Protein AF-A0A4U3LXR8-F1 (afdb_monomer_lite)

Foldseek 3Di:
DQPDQPVVLLVVLCVVPVVADSQLLVQLVVCVSVVQDLVRCLPPVCVSNVNDHSVRSVVSVVSSVQSVVLVVLLVVLQVLCVVVVNDDPVLNVQSVPDPHSVLVCLSSQVSDDDDCFLLNLLVVLVLQVLLVVVVVVDPPDDNQVVLQVSADVVSPRNGSVSSVVNSVRNVVSVCVSNSVNVVVVVVCLLQFKKKFKAFQAVPLPPVCQCVVRNTDIDRNVPDDPVNVVSRVVCVVSRGMDIDIDGDD

Structure (mmCIF, N/CA/C/O backbone):
data_AF-A0A4U3LXR8-F1
#
_entry.id   AF-A0A4U3LXR8-F1
#
loop_
_atom_site.group_PDB
_atom_site.id
_atom_site.type_symbol
_atom_site.label_atom_id
_atom_site.label_alt_id
_atom_site.label_comp_id
_atom_site.label_asym_id
_atom_site.label_entity_id
_atom_site.label_seq_id
_atom_site.pdbx_PDB_ins_code
_atom_site.Cartn_x
_atom_site.Cartn_y
_atom_site.Cartn_z
_atom_site.occupancy
_atom_site.B_iso_or_equiv
_atom_site.auth_seq_id
_atom_site.auth_comp_id
_atom_site.auth_asym_id
_atom_site.auth_atom_id
_atom_site.pdbx_PDB_model_num
ATOM 1 N N . MET A 1 1 ? 11.023 8.634 33.551 1.00 36.38 1 MET A N 1
ATOM 2 C CA . MET A 1 1 ? 10.143 9.683 33.000 1.00 36.38 1 MET A CA 1
ATOM 3 C C . MET A 1 1 ? 9.362 9.025 31.886 1.00 36.38 1 MET A C 1
ATOM 5 O O . MET A 1 1 ? 10.008 8.485 31.001 1.00 36.38 1 MET A O 1
ATOM 9 N N . ALA A 1 2 ? 8.033 8.941 31.999 1.00 40.84 2 ALA A N 1
ATOM 10 C CA . ALA A 1 2 ? 7.203 8.392 30.928 1.00 40.84 2 ALA A CA 1
ATOM 11 C C . ALA A 1 2 ? 7.489 9.187 29.648 1.00 40.84 2 ALA A C 1
ATOM 13 O O . ALA A 1 2 ? 7.525 10.418 29.710 1.00 40.84 2 ALA A O 1
ATOM 14 N N . GLU A 1 3 ? 7.775 8.507 28.535 1.00 51.34 3 GLU A N 1
ATOM 15 C CA . GLU A 1 3 ? 7.919 9.179 27.245 1.00 51.34 3 GLU A CA 1
ATOM 16 C C . GLU A 1 3 ? 6.658 10.013 27.011 1.00 51.34 3 GLU A C 1
ATOM 18 O O . GLU A 1 3 ? 5.539 9.494 27.039 1.00 51.34 3 GLU A O 1
ATOM 23 N N . ALA A 1 4 ? 6.842 11.326 26.868 1.00 61.78 4 ALA A N 1
ATOM 24 C CA . ALA A 1 4 ? 5.756 12.227 26.533 1.00 61.78 4 ALA A CA 1
ATOM 25 C C . ALA A 1 4 ? 5.136 11.749 25.214 1.00 61.78 4 ALA A C 1
ATOM 27 O O . ALA A 1 4 ? 5.858 11.433 24.265 1.00 61.78 4 ALA A O 1
ATOM 28 N N . TYR A 1 5 ? 3.804 11.661 25.165 1.00 70.25 5 TYR A N 1
ATOM 29 C CA . TYR A 1 5 ? 3.088 11.280 23.949 1.00 70.25 5 TYR A CA 1
ATOM 30 C C . TYR A 1 5 ? 3.579 12.110 22.772 1.00 70.25 5 TYR A C 1
ATOM 32 O O . TYR A 1 5 ? 3.867 13.298 22.907 1.00 70.25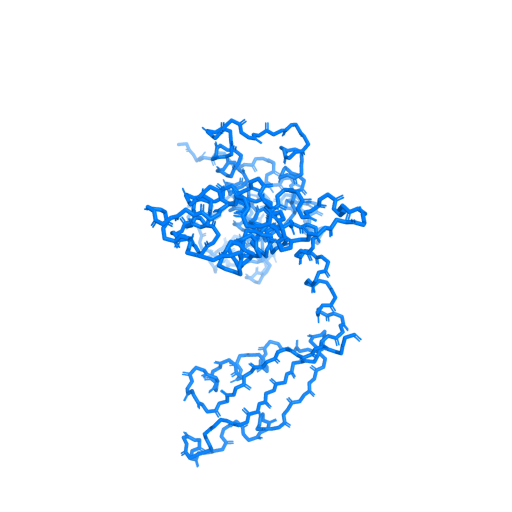 5 TYR A O 1
ATOM 40 N N . ASN A 1 6 ? 3.603 11.506 21.589 1.00 80.81 6 ASN A N 1
ATOM 41 C CA . ASN A 1 6 ? 3.807 12.276 20.377 1.00 80.81 6 ASN A CA 1
ATOM 42 C C . ASN A 1 6 ? 2.615 13.232 20.187 1.00 80.81 6 ASN A C 1
ATOM 44 O O . ASN A 1 6 ? 1.542 12.808 19.754 1.00 80.81 6 ASN A O 1
ATOM 48 N N . GLU A 1 7 ? 2.791 14.504 20.551 1.00 85.12 7 GLU A N 1
ATOM 49 C CA . GLU A 1 7 ? 1.713 15.502 20.608 1.00 85.12 7 GLU A CA 1
ATOM 50 C C . GLU A 1 7 ? 1.000 15.671 19.262 1.00 85.12 7 GLU A C 1
ATOM 52 O O . GLU A 1 7 ? -0.216 15.837 19.216 1.00 85.12 7 GLU A O 1
ATOM 57 N N . GLU A 1 8 ? 1.733 15.535 18.156 1.00 87.31 8 GLU A N 1
ATOM 58 C CA . GLU A 1 8 ? 1.168 15.591 16.808 1.00 87.31 8 GLU A CA 1
ATOM 59 C C . GLU A 1 8 ? 0.224 14.411 16.529 1.00 87.31 8 GLU A C 1
ATOM 61 O O . GLU A 1 8 ? -0.856 14.595 15.967 1.00 87.31 8 GLU A O 1
ATOM 66 N N . VAL A 1 9 ? 0.595 13.202 16.968 1.00 91.62 9 VAL A N 1
ATOM 67 C CA . VAL A 1 9 ? -0.246 12.001 16.832 1.00 91.62 9 VAL A CA 1
ATOM 68 C C . VAL A 1 9 ? -1.503 12.132 17.686 1.00 91.62 9 VAL A C 1
ATOM 70 O O . VAL A 1 9 ? -2.593 11.810 17.221 1.00 91.62 9 VAL A O 1
ATOM 73 N N . VAL A 1 10 ? -1.373 12.650 18.911 1.00 92.31 10 VAL A N 1
ATOM 74 C CA . VAL A 1 10 ? -2.521 12.894 19.796 1.00 92.31 10 VAL A CA 1
ATOM 75 C C . VAL A 1 10 ? -3.457 13.944 19.199 1.00 92.31 10 VAL A C 1
ATOM 77 O O . VAL A 1 10 ? -4.670 13.741 19.184 1.00 92.31 10 VAL A O 1
ATOM 80 N N . ALA A 1 11 ? -2.919 15.037 18.656 1.00 91.75 11 ALA A N 1
ATOM 81 C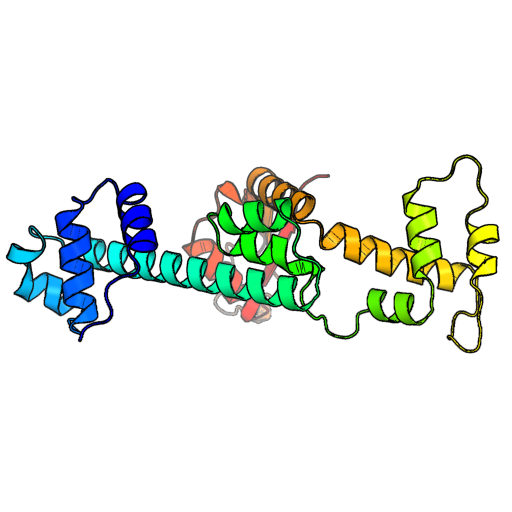 CA . ALA A 1 11 ? -3.716 16.072 18.005 1.00 91.75 11 ALA A CA 1
ATOM 82 C C . ALA A 1 11 ? -4.466 15.537 16.774 1.00 91.75 11 ALA A C 1
ATOM 84 O O . ALA A 1 11 ? -5.618 15.904 16.543 1.00 91.75 11 ALA A O 1
ATOM 85 N N . LEU A 1 12 ? -3.838 14.655 15.990 1.00 91.62 12 LEU A N 1
ATOM 86 C CA . LEU A 1 12 ? -4.489 14.002 14.857 1.00 91.62 12 LEU A CA 1
ATOM 87 C C . LEU A 1 12 ? -5.589 13.038 15.318 1.00 91.62 12 LEU A C 1
ATOM 89 O O . LEU A 1 12 ? -6.699 13.089 14.797 1.00 91.62 12 LEU A O 1
ATOM 93 N N . LEU A 1 13 ? -5.318 12.233 16.346 1.00 94.06 13 LEU A N 1
ATOM 94 C CA . LEU A 1 13 ? -6.294 11.317 16.934 1.00 94.06 13 LEU A CA 1
ATOM 95 C C . LEU A 1 13 ? -7.540 12.055 17.441 1.00 94.06 13 LEU A C 1
ATOM 97 O O . LEU A 1 13 ? -8.658 11.622 17.189 1.00 94.06 13 LEU A O 1
ATOM 101 N N . GLN A 1 14 ? -7.355 13.197 18.108 1.00 93.81 14 GLN A N 1
ATOM 102 C CA . GLN A 1 14 ? -8.453 14.041 18.592 1.00 93.81 14 GLN A CA 1
ATOM 103 C C . GLN A 1 14 ? -9.294 14.642 17.458 1.00 93.81 14 GLN A C 1
ATOM 105 O O . GLN A 1 14 ? -10.486 14.873 17.642 1.00 93.81 14 GLN A O 1
ATOM 110 N N . LYS A 1 15 ? -8.694 14.897 16.288 1.00 92.56 15 LYS A N 1
ATOM 111 C CA . LYS A 1 15 ? -9.428 15.349 15.096 1.00 92.56 15 LYS A CA 1
ATOM 112 C C . LYS A 1 15 ? -10.219 14.223 14.434 1.00 92.56 15 LYS A C 1
ATOM 114 O O . LYS A 1 15 ? -11.259 14.498 13.849 1.00 92.56 15 LYS A O 1
ATOM 119 N N . GLU A 1 16 ? -9.723 12.990 14.491 1.00 92.88 16 GLU A N 1
ATOM 120 C CA . GLU A 1 16 ? -10.377 11.834 13.868 1.00 92.88 16 GLU A CA 1
ATOM 121 C C . GLU A 1 16 ? -11.479 11.235 14.748 1.00 92.88 16 GLU A C 1
ATOM 123 O O . GLU A 1 16 ? -12.548 10.901 14.243 1.00 92.88 16 GLU A O 1
ATOM 128 N N . LEU A 1 17 ? -11.253 11.131 16.060 1.00 94.50 17 LEU A N 1
ATOM 129 C CA . LEU A 1 17 ? -12.204 10.547 17.005 1.00 94.50 17 LEU A CA 1
ATOM 130 C C . LEU A 1 17 ? -13.039 11.623 17.710 1.00 94.50 17 LEU A C 1
ATOM 132 O O . LEU A 1 17 ? -12.983 11.788 18.930 1.00 94.50 17 LEU A O 1
ATOM 136 N N . THR A 1 18 ? -13.852 12.346 16.939 1.00 93.31 18 THR A N 1
ATOM 137 C CA . THR A 1 18 ? -14.690 13.453 17.442 1.00 93.31 18 THR A CA 1
ATOM 138 C C . THR A 1 18 ? -15.766 13.020 18.442 1.00 93.31 18 THR A C 1
ATOM 140 O O . THR A 1 18 ? -16.341 13.859 19.132 1.00 93.31 18 THR A O 1
ATOM 143 N N . THR A 1 19 ? -16.051 11.720 18.526 1.00 94.62 19 THR A N 1
ATOM 144 C CA . THR A 1 19 ? -16.991 11.127 19.489 1.00 94.62 19 THR A CA 1
ATOM 145 C C . THR A 1 19 ? -16.489 11.235 20.935 1.00 94.62 19 THR A C 1
ATOM 147 O O . THR A 1 19 ? -17.296 11.261 21.864 1.00 94.62 19 THR A O 1
ATOM 150 N N . TYR A 1 20 ? -15.171 11.336 21.145 1.00 95.19 20 TYR A N 1
ATOM 151 C CA . TYR A 1 20 ? -14.556 11.402 22.471 1.00 95.19 20 TYR A CA 1
ATOM 152 C C . TYR A 1 20 ? -14.067 12.813 22.792 1.00 95.19 20 TYR A C 1
ATOM 154 O O . TYR A 1 20 ? -13.548 13.534 21.940 1.00 95.19 20 TYR A O 1
ATOM 162 N N . ARG A 1 21 ? -14.162 13.215 24.063 1.00 95.06 21 ARG A N 1
ATOM 163 C CA . ARG A 1 21 ? -13.567 14.486 24.501 1.00 95.06 21 ARG A CA 1
ATOM 164 C C . ARG A 1 21 ? -12.046 14.358 24.491 1.00 95.06 21 ARG A C 1
ATOM 166 O O . ARG A 1 21 ? -11.516 13.346 24.948 1.00 95.06 21 ARG A O 1
ATOM 173 N N . SER A 1 22 ? -11.333 15.423 24.121 1.00 93.56 22 SER A N 1
ATOM 174 C CA . SER A 1 22 ? -9.859 15.454 24.125 1.00 93.56 22 SER A CA 1
ATOM 175 C C . SER A 1 22 ? -9.258 14.967 25.446 1.00 93.56 22 SER A C 1
ATOM 177 O O . SER A 1 22 ? -8.309 14.189 25.442 1.00 93.56 22 SER A O 1
ATOM 179 N N . LYS A 1 23 ? -9.867 15.348 26.581 1.00 93.75 23 LYS A N 1
ATOM 180 C CA . LYS A 1 23 ? -9.452 14.893 27.915 1.00 93.75 23 LYS A CA 1
ATOM 181 C C . LYS A 1 23 ? -9.583 13.376 28.090 1.00 93.75 23 LYS A C 1
ATOM 183 O O . LYS A 1 23 ? -8.695 12.779 28.680 1.00 93.75 23 LYS A O 1
ATOM 188 N N . GLN A 1 24 ? -10.646 12.757 27.574 1.00 95.44 24 GLN A N 1
ATOM 189 C CA . GLN A 1 24 ? -10.840 11.306 27.670 1.00 95.44 24 GLN A CA 1
ATOM 190 C C . GLN A 1 24 ? -9.763 10.561 26.884 1.00 95.44 24 GLN A C 1
ATOM 192 O O . GLN A 1 24 ? -9.153 9.646 27.426 1.00 95.44 24 GLN A O 1
ATOM 197 N N . ILE A 1 25 ? -9.473 11.011 25.658 1.00 95.44 25 ILE A N 1
ATOM 198 C CA . ILE A 1 25 ? -8.396 10.455 24.830 1.00 95.44 25 ILE A CA 1
ATOM 199 C C . ILE A 1 25 ? -7.062 10.554 25.575 1.00 95.44 25 ILE A C 1
ATOM 201 O O . ILE A 1 25 ? -6.395 9.544 25.774 1.00 95.44 25 ILE A O 1
ATOM 205 N N . THR A 1 26 ? -6.693 11.747 26.053 1.00 94.12 26 THR A N 1
ATOM 206 C CA . THR A 1 26 ? -5.432 11.940 26.781 1.00 94.12 26 THR A CA 1
ATOM 207 C C . THR A 1 26 ? -5.363 11.077 28.042 1.00 94.12 26 THR A C 1
ATOM 209 O O . THR A 1 26 ? -4.333 10.464 28.293 1.00 94.12 26 THR A O 1
ATOM 212 N N . THR A 1 27 ? -6.442 10.973 28.825 1.00 95.44 27 THR A N 1
ATOM 213 C CA . THR A 1 27 ? -6.459 10.130 30.030 1.00 95.44 27 THR A CA 1
ATOM 214 C C . THR A 1 27 ? -6.323 8.644 29.704 1.00 95.44 27 THR A C 1
ATOM 216 O O . THR A 1 27 ? -5.571 7.955 30.387 1.00 95.44 27 THR A O 1
ATOM 219 N N . VAL A 1 28 ? -7.004 8.149 28.666 1.00 96.12 28 VAL A N 1
ATOM 220 C CA . VAL A 1 28 ? -6.871 6.755 28.218 1.00 96.12 28 VAL A CA 1
ATOM 221 C C . VAL A 1 28 ? -5.433 6.456 27.803 1.00 96.12 28 VAL A C 1
ATOM 223 O O . VAL A 1 28 ? -4.851 5.503 28.314 1.00 96.12 28 VAL A O 1
ATOM 226 N N . LEU A 1 29 ? -4.837 7.296 26.951 1.00 95.19 29 LEU A N 1
ATOM 227 C CA . LEU A 1 29 ? -3.448 7.124 26.517 1.00 95.19 29 LEU A CA 1
ATOM 228 C C . LEU A 1 29 ? -2.471 7.158 27.697 1.00 95.19 29 LEU A C 1
ATOM 230 O O . LEU A 1 29 ? -1.527 6.371 27.724 1.00 95.19 29 LEU A O 1
ATOM 234 N N . THR A 1 30 ? -2.735 8.001 28.701 1.00 94.81 30 THR A N 1
ATOM 235 C CA . THR A 1 30 ? -1.945 8.022 29.936 1.00 94.81 30 THR A CA 1
ATOM 236 C C . THR A 1 30 ? -1.991 6.725 30.707 1.00 94.81 30 THR A C 1
ATOM 238 O O . THR A 1 30 ? -0.945 6.173 31.039 1.00 94.81 30 THR A O 1
ATOM 241 N N . LEU A 1 31 ? -3.186 6.193 30.929 1.00 95.25 31 LEU A N 1
ATOM 242 C CA . LEU A 1 31 ? -3.334 4.937 31.646 1.00 95.25 31 LEU A CA 1
ATOM 243 C C . LEU A 1 31 ? -2.687 3.770 30.882 1.00 95.25 31 LEU A C 1
ATOM 245 O O . LEU A 1 31 ? -2.036 2.932 31.504 1.00 95.25 31 LEU A O 1
ATOM 249 N N . LEU A 1 32 ? -2.806 3.728 29.552 1.00 94.44 32 LEU A N 1
ATOM 250 C CA . LEU A 1 32 ? -2.167 2.695 28.727 1.00 94.44 32 LEU A CA 1
ATOM 251 C C . LEU A 1 32 ? -0.632 2.758 28.813 1.00 94.44 32 LEU A C 1
ATOM 253 O O . LEU A 1 32 ? 0.017 1.731 28.990 1.00 94.44 32 LEU A O 1
ATOM 257 N N . ASN A 1 33 ? -0.046 3.957 28.767 1.00 92.00 33 ASN A N 1
ATOM 258 C CA . ASN A 1 33 ? 1.407 4.152 28.864 1.00 92.00 33 ASN A CA 1
ATOM 259 C C . ASN A 1 33 ? 1.965 3.821 30.260 1.00 92.00 33 ASN A C 1
ATOM 261 O O . ASN A 1 33 ? 3.101 3.378 30.403 1.00 92.00 33 ASN A O 1
ATOM 265 N N . GLU A 1 34 ? 1.147 3.970 31.304 1.00 93.94 34 GLU A N 1
ATOM 266 C CA . GLU A 1 34 ? 1.449 3.486 32.658 1.00 93.94 34 GLU A CA 1
ATOM 267 C C . GLU A 1 34 ? 1.383 1.948 32.784 1.00 93.94 34 GLU A C 1
ATOM 269 O O . GLU A 1 34 ? 1.615 1.406 33.865 1.00 93.94 34 GLU A O 1
ATOM 274 N N . GLY A 1 35 ? 1.071 1.231 31.699 1.00 93.75 35 GLY A N 1
ATOM 275 C CA . GLY A 1 35 ? 0.999 -0.230 31.655 1.00 93.75 35 GLY A CA 1
ATOM 276 C C . GLY A 1 35 ? -0.355 -0.805 32.075 1.00 93.75 35 GLY A C 1
ATOM 277 O O . GLY A 1 35 ? -0.466 -2.014 32.288 1.00 93.75 35 GLY A O 1
ATOM 278 N N . ASN A 1 36 ? -1.398 0.024 32.208 1.00 96.06 36 ASN A N 1
ATOM 279 C CA . ASN A 1 36 ? -2.743 -0.473 32.496 1.00 96.06 36 ASN A CA 1
ATOM 280 C C . ASN A 1 36 ? -3.342 -1.120 31.239 1.00 96.06 36 ASN A C 1
ATOM 282 O O . ASN A 1 36 ? -3.287 -0.551 30.154 1.00 96.06 36 ASN A O 1
ATOM 286 N N . THR A 1 37 ? -3.981 -2.281 31.385 1.00 96.56 37 THR A N 1
ATOM 287 C CA . THR A 1 37 ? -4.653 -2.962 30.267 1.00 96.56 37 THR A CA 1
ATOM 288 C C . THR A 1 37 ? -6.046 -2.386 30.006 1.00 96.56 37 THR A C 1
ATOM 290 O O . THR A 1 37 ? -6.693 -1.879 30.925 1.00 96.56 37 THR A O 1
ATOM 293 N N . VAL A 1 38 ? -6.568 -2.531 28.781 1.00 96.69 38 VAL A N 1
ATOM 294 C CA . VAL A 1 38 ? -7.935 -2.095 28.425 1.00 96.69 38 VAL A CA 1
ATOM 295 C C . VAL A 1 38 ? -8.994 -2.621 29.415 1.00 96.69 38 VAL A C 1
ATOM 297 O O . VAL A 1 38 ? -9.747 -1.797 29.947 1.00 96.69 38 VAL A O 1
ATOM 300 N N . PRO A 1 39 ? -9.037 -3.927 29.782 1.00 96.81 39 PRO A N 1
ATOM 301 C CA . PRO A 1 39 ? -10.018 -4.413 30.755 1.00 96.81 39 PRO A CA 1
ATOM 302 C C . PRO A 1 39 ? -9.827 -3.811 32.152 1.00 96.81 39 PRO A C 1
ATOM 304 O O . PRO A 1 39 ? -10.803 -3.609 32.875 1.00 96.81 39 PRO A O 1
ATOM 307 N N . PHE A 1 40 ? -8.584 -3.513 32.550 1.00 97.44 40 PHE A N 1
ATOM 308 C CA . PHE A 1 40 ? -8.304 -2.867 33.831 1.00 97.44 40 PHE A CA 1
ATOM 309 C C . PHE A 1 40 ? -8.824 -1.426 33.848 1.00 97.44 40 PHE A C 1
ATOM 311 O O . PHE A 1 40 ? -9.497 -1.030 34.799 1.00 97.44 40 PHE A O 1
ATOM 318 N N . ILE A 1 41 ? -8.577 -0.658 32.784 1.00 96.94 41 ILE A N 1
ATOM 319 C CA . ILE A 1 41 ? -9.049 0.726 32.656 1.00 96.94 41 ILE A CA 1
ATOM 320 C C . ILE A 1 41 ? -10.584 0.766 32.674 1.00 96.94 41 ILE A C 1
ATOM 322 O O . ILE A 1 41 ? -11.172 1.504 33.470 1.00 96.94 41 ILE A O 1
ATOM 326 N N . ALA A 1 42 ? -11.229 -0.086 31.871 1.00 96.44 42 ALA A N 1
ATOM 327 C CA . ALA A 1 42 ? -12.687 -0.165 31.758 1.00 96.44 42 ALA A CA 1
ATOM 328 C C . ALA A 1 42 ? -13.387 -0.576 33.069 1.00 96.44 42 ALA A C 1
ATOM 330 O O . ALA A 1 42 ? -14.561 -0.262 33.272 1.00 96.44 42 ALA A O 1
ATOM 331 N N . ARG A 1 43 ? -12.693 -1.292 33.967 1.00 96.25 43 ARG A N 1
ATOM 332 C CA . ARG A 1 43 ? -13.247 -1.747 35.255 1.00 96.25 43 ARG A CA 1
ATOM 333 C C . ARG A 1 43 ? -12.899 -0.825 36.421 1.00 96.25 43 ARG A C 1
ATOM 335 O O . ARG A 1 43 ? -13.778 -0.489 37.205 1.00 96.25 43 ARG A O 1
ATOM 342 N N . TYR A 1 44 ? -11.638 -0.413 36.538 1.00 97.00 44 TYR A N 1
ATOM 343 C CA . TYR A 1 44 ? -11.093 0.226 37.746 1.00 97.00 44 TYR A CA 1
ATOM 344 C C . TYR A 1 44 ? -10.716 1.703 37.561 1.00 97.00 44 TYR A C 1
ATOM 346 O O . TYR A 1 44 ? -10.292 2.361 38.516 1.00 97.00 44 TYR A O 1
ATOM 354 N N . ARG A 1 45 ? -10.844 2.243 36.342 1.00 96.44 45 ARG A N 1
ATOM 355 C CA . ARG A 1 45 ? -10.528 3.644 36.002 1.00 96.44 45 ARG A CA 1
ATOM 356 C C . ARG A 1 45 ? -11.674 4.339 35.253 1.00 96.44 45 ARG A C 1
ATOM 358 O O . ARG A 1 45 ? -11.450 5.344 34.578 1.00 96.44 45 ARG A O 1
ATOM 365 N N . LYS A 1 46 ? -12.909 3.841 35.399 1.00 93.25 46 LYS A N 1
ATOM 366 C CA . LYS A 1 46 ? -14.107 4.401 34.746 1.00 93.25 46 LYS A CA 1
ATOM 367 C C . LYS A 1 46 ? -14.304 5.885 35.030 1.00 93.25 46 LYS A C 1
ATOM 369 O O . LYS A 1 46 ? -14.464 6.663 34.099 1.00 93.25 46 LYS A O 1
ATOM 374 N N . GLU A 1 47 ? -14.207 6.299 36.289 1.00 93.56 47 GLU A N 1
ATOM 375 C CA . GLU A 1 47 ? -14.384 7.709 36.663 1.00 93.56 47 GLU A CA 1
ATOM 376 C C . GLU A 1 47 ? -13.354 8.626 35.985 1.00 93.56 47 GLU A C 1
ATOM 378 O O . GLU A 1 47 ? -13.683 9.717 35.525 1.00 93.56 47 GLU A O 1
ATOM 383 N N . MET A 1 48 ? -12.108 8.159 35.842 1.00 93.56 48 MET A N 1
ATOM 384 C CA . MET A 1 48 ? -11.035 8.933 35.211 1.00 93.56 48 MET A CA 1
ATOM 385 C C . MET A 1 48 ? -11.260 9.117 33.708 1.00 93.56 48 MET A C 1
ATOM 387 O O . MET A 1 48 ? -10.969 10.180 33.165 1.00 93.56 48 MET A O 1
ATOM 391 N N . THR A 1 49 ? -11.794 8.096 33.036 1.00 93.88 49 THR A N 1
ATOM 392 C CA . THR A 1 49 ? -12.048 8.117 31.587 1.00 93.88 49 THR A CA 1
ATOM 393 C C . THR A 1 49 ? -13.408 8.713 31.219 1.00 93.88 49 THR A C 1
ATOM 395 O O . THR A 1 49 ? -13.709 8.866 30.038 1.00 93.88 49 THR A O 1
ATOM 398 N N . GLY A 1 50 ? -14.240 9.092 32.195 1.00 93.75 50 GLY A N 1
ATOM 399 C CA . GLY A 1 50 ? -15.609 9.545 31.936 1.00 93.75 50 GLY A CA 1
ATOM 400 C C . GLY A 1 50 ? -16.541 8.402 31.529 1.00 93.75 50 GLY A C 1
ATOM 401 O O . GLY A 1 50 ? -17.401 8.588 30.675 1.00 93.75 50 GLY A O 1
ATOM 402 N N . SER A 1 51 ? -16.356 7.232 32.142 1.00 94.62 51 SER A N 1
ATOM 403 C CA . SER A 1 51 ? -17.133 6.004 31.946 1.00 94.62 51 SER A CA 1
ATOM 404 C C . SER A 1 51 ? -17.027 5.361 30.559 1.00 94.62 51 SER A C 1
ATOM 406 O O . SER A 1 51 ? -17.992 4.747 30.108 1.00 94.62 51 SER A O 1
ATOM 408 N N . LEU A 1 52 ? -15.861 5.449 29.907 1.00 96.62 52 LEU A N 1
ATOM 409 C CA . LEU A 1 52 ? -15.623 4.712 28.661 1.00 96.62 52 LEU A CA 1
ATOM 410 C C . LEU A 1 52 ? -15.650 3.194 28.896 1.00 96.62 52 LEU A C 1
ATOM 412 O O . LEU A 1 52 ? -15.169 2.701 29.924 1.00 96.62 52 LEU A O 1
ATOM 416 N N . ASP A 1 53 ? -16.209 2.462 27.937 1.00 96.50 53 ASP A N 1
ATOM 417 C CA . ASP A 1 53 ? -16.221 1.000 27.934 1.00 96.50 53 ASP A CA 1
ATOM 418 C C . ASP A 1 53 ? -14.986 0.392 27.238 1.00 96.50 53 ASP A C 1
ATOM 420 O O . 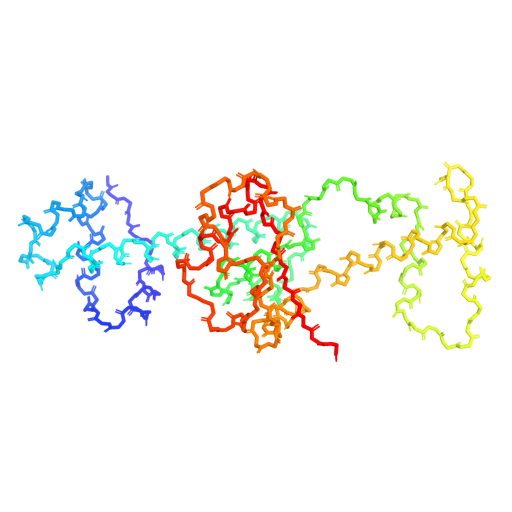ASP A 1 53 ? -14.117 1.090 26.714 1.00 96.50 53 ASP A O 1
ATOM 424 N N . GLU A 1 54 ? -14.884 -0.940 27.269 1.00 96.50 54 GLU A N 1
ATOM 425 C CA . GLU A 1 54 ? -13.744 -1.672 26.706 1.00 96.50 54 GLU A CA 1
ATOM 426 C C . GLU A 1 54 ? -13.604 -1.480 25.187 1.00 96.50 54 GLU A C 1
ATOM 428 O O . GLU A 1 54 ? -12.483 -1.414 24.686 1.00 96.50 54 GLU A O 1
ATOM 433 N N . VAL A 1 55 ? -14.720 -1.360 24.459 1.00 96.69 55 VAL A N 1
ATOM 434 C CA . VAL A 1 55 ? -14.721 -1.181 23.000 1.00 96.69 55 VAL A CA 1
ATOM 435 C C . VAL A 1 55 ? -14.195 0.207 22.653 1.00 96.69 55 VAL A C 1
ATOM 437 O O . VAL A 1 55 ? -13.323 0.336 21.798 1.00 96.69 55 VAL A O 1
ATOM 440 N N . GLN A 1 56 ? -14.656 1.230 23.369 1.00 97.25 56 GLN A N 1
ATOM 441 C CA . GLN A 1 56 ? -14.229 2.615 23.175 1.00 97.25 56 GLN A CA 1
ATOM 442 C C . GLN A 1 56 ? -12.750 2.818 23.524 1.00 97.25 56 GLN A C 1
ATOM 444 O O . GLN A 1 56 ? -12.014 3.482 22.795 1.00 97.25 56 GLN A O 1
ATOM 449 N N . ILE A 1 57 ? -12.285 2.230 24.632 1.00 97.31 57 ILE A N 1
ATOM 450 C CA . ILE A 1 57 ? -10.871 2.307 25.029 1.00 97.31 57 ILE A CA 1
ATOM 451 C C . ILE A 1 57 ? -9.991 1.595 23.994 1.00 97.31 57 ILE A C 1
ATOM 453 O O . ILE A 1 57 ? -8.946 2.132 23.623 1.00 97.31 57 ILE A O 1
ATOM 457 N N . ARG A 1 58 ? -10.422 0.428 23.495 1.00 96.69 58 ARG A N 1
ATOM 458 C CA . ARG A 1 58 ? -9.702 -0.308 22.449 1.00 96.69 58 ARG A CA 1
ATOM 459 C C . ARG A 1 58 ? -9.652 0.462 21.132 1.00 96.69 58 ARG A C 1
ATOM 461 O O . ARG A 1 58 ? -8.598 0.510 20.513 1.00 96.69 58 ARG A O 1
ATOM 468 N N . GLU A 1 59 ? -10.737 1.121 20.734 1.00 97.12 59 GLU A N 1
ATOM 469 C CA . GLU A 1 59 ? -10.749 1.974 19.539 1.00 97.12 59 GLU A CA 1
ATOM 470 C C . GLU A 1 59 ? -9.701 3.097 19.635 1.00 97.12 59 GLU A C 1
ATOM 472 O O . GLU A 1 59 ? -8.946 3.329 18.687 1.00 97.12 59 GLU A O 1
ATOM 477 N N . ILE A 1 60 ? -9.610 3.768 20.791 1.00 96.50 60 ILE A N 1
ATOM 478 C CA . ILE A 1 60 ? -8.608 4.816 21.039 1.00 96.50 60 ILE A CA 1
ATOM 479 C C . ILE A 1 60 ? -7.186 4.240 20.958 1.00 96.50 60 ILE A C 1
ATOM 481 O O . ILE A 1 60 ? -6.330 4.832 20.297 1.00 96.50 60 ILE A O 1
ATOM 485 N N . GLU A 1 61 ? -6.936 3.101 21.610 1.00 95.88 61 GLU A N 1
ATOM 486 C CA . GLU A 1 61 ? -5.640 2.409 21.619 1.00 95.88 61 GLU A CA 1
ATOM 487 C C . GLU A 1 61 ? -5.202 2.002 20.203 1.00 95.88 61 GLU A C 1
ATOM 489 O O . GLU A 1 61 ? -4.130 2.395 19.735 1.00 95.88 61 GLU A O 1
ATOM 494 N N . GLU A 1 62 ? -6.048 1.258 19.489 1.00 95.88 62 GLU A N 1
ATOM 495 C CA . GLU A 1 62 ? -5.764 0.759 18.143 1.00 95.88 62 GLU A CA 1
ATOM 496 C C . GLU A 1 62 ? -5.521 1.912 17.167 1.00 95.88 62 GLU A C 1
ATOM 498 O O . GLU A 1 62 ? -4.566 1.886 16.378 1.00 95.88 62 GLU A O 1
ATOM 503 N N . ARG A 1 63 ? -6.346 2.965 17.239 1.00 95.81 63 ARG A N 1
ATOM 504 C CA . ARG A 1 63 ? -6.195 4.119 16.355 1.00 95.81 63 ARG A CA 1
ATOM 505 C C . ARG A 1 63 ? -4.934 4.915 16.667 1.00 95.81 63 ARG A C 1
ATOM 507 O O . ARG A 1 63 ? -4.230 5.310 15.735 1.00 95.81 63 ARG A O 1
ATOM 514 N N . TYR A 1 64 ? -4.611 5.111 17.944 1.00 95.19 64 TYR A N 1
ATOM 515 C CA . TYR A 1 64 ? -3.364 5.753 18.354 1.00 95.19 64 TYR A CA 1
ATOM 516 C C . TYR A 1 64 ? -2.143 5.001 17.821 1.00 95.19 64 TYR A C 1
ATOM 518 O O . TYR A 1 64 ? -1.286 5.604 17.169 1.00 95.19 64 TYR A O 1
ATOM 526 N N . HIS A 1 65 ? -2.088 3.681 18.018 1.00 94.44 65 HIS A N 1
ATOM 527 C CA . HIS A 1 65 ? -0.986 2.858 17.522 1.00 94.44 65 HIS A CA 1
ATOM 528 C C . HIS A 1 65 ? -0.876 2.888 16.000 1.00 94.44 65 HIS A C 1
ATOM 530 O O . HIS A 1 65 ? 0.229 2.992 15.463 1.00 94.44 65 HIS A O 1
ATOM 536 N N . TYR A 1 66 ? -2.001 2.855 15.283 1.00 95.69 66 TYR A N 1
ATOM 537 C CA . TYR A 1 66 ? -1.996 3.003 13.830 1.00 95.69 66 TYR A CA 1
ATOM 538 C C . TYR A 1 66 ? -1.361 4.333 13.393 1.00 95.69 66 TYR A C 1
ATOM 540 O O . TYR A 1 66 ? -0.477 4.338 12.532 1.00 95.69 66 TYR A O 1
ATOM 548 N N . LEU A 1 67 ? -1.766 5.457 13.994 1.00 95.25 67 LEU A N 1
ATOM 549 C CA . LEU A 1 67 ? -1.230 6.780 13.658 1.00 95.25 67 LEU A CA 1
ATOM 550 C C . LEU A 1 67 ? 0.248 6.928 14.045 1.00 95.25 67 LEU A C 1
ATOM 552 O O . LEU A 1 67 ? 1.027 7.521 13.296 1.00 95.25 67 LEU A O 1
ATOM 556 N N . GLN A 1 68 ? 0.653 6.353 15.178 1.00 94.81 68 GLN A N 1
ATOM 557 C CA . GLN A 1 68 ? 2.049 6.317 15.609 1.00 94.81 68 GLN A CA 1
ATOM 558 C C . GLN A 1 68 ? 2.916 5.538 14.610 1.00 94.81 68 GLN A C 1
ATOM 560 O O . GLN A 1 68 ? 3.958 6.032 14.175 1.00 94.81 68 GLN A O 1
ATOM 565 N N . ASN A 1 69 ? 2.456 4.359 14.185 1.00 95.62 69 ASN A N 1
ATOM 566 C CA . ASN A 1 69 ? 3.129 3.551 13.170 1.00 95.62 69 ASN A CA 1
ATOM 567 C C . ASN A 1 69 ? 3.194 4.275 11.823 1.00 95.62 69 ASN A C 1
ATOM 569 O O . ASN A 1 69 ? 4.238 4.262 11.173 1.00 95.62 69 ASN A O 1
ATOM 573 N N . LEU A 1 70 ? 2.112 4.949 11.418 1.00 95.94 70 LEU A N 1
ATOM 574 C CA . LEU A 1 70 ? 2.084 5.761 10.203 1.00 95.94 70 LEU A CA 1
ATOM 575 C C . LEU A 1 70 ? 3.139 6.871 10.250 1.00 95.94 70 LEU A C 1
ATOM 577 O O . LEU A 1 70 ? 3.889 7.035 9.291 1.00 95.94 70 LEU A O 1
ATOM 581 N N . LYS A 1 71 ? 3.226 7.615 11.359 1.00 95.25 71 LYS A N 1
ATOM 582 C CA . LYS A 1 71 ? 4.225 8.677 11.530 1.00 95.25 71 LYS A CA 1
ATOM 583 C C . LYS A 1 71 ? 5.648 8.126 11.472 1.00 95.25 71 LYS A C 1
ATOM 585 O O . LYS A 1 71 ? 6.443 8.602 10.667 1.00 95.25 71 LYS A O 1
ATOM 590 N N . LYS A 1 72 ? 5.936 7.076 12.246 1.00 95.81 72 LYS A N 1
ATOM 591 C CA . LYS A 1 72 ? 7.245 6.409 12.239 1.00 95.81 72 LYS A CA 1
ATOM 592 C C . LYS A 1 72 ? 7.631 5.956 10.831 1.00 95.81 72 LYS A C 1
ATOM 594 O O . LYS A 1 72 ? 8.767 6.145 10.405 1.00 95.81 72 LYS A O 1
ATOM 599 N N . ARG A 1 73 ? 6.674 5.401 10.083 1.00 97.06 73 ARG A N 1
ATOM 600 C CA . ARG A 1 73 ? 6.918 4.951 8.714 1.00 97.06 73 ARG A CA 1
ATOM 601 C C . ARG A 1 73 ? 7.180 6.107 7.750 1.00 97.06 73 ARG A C 1
ATOM 603 O O . ARG A 1 73 ? 8.071 5.988 6.917 1.00 97.06 73 ARG A O 1
ATOM 610 N N . LYS A 1 74 ? 6.462 7.229 7.870 1.00 97.31 74 LYS A N 1
ATOM 611 C CA . LYS A 1 74 ? 6.752 8.447 7.090 1.00 97.31 74 LYS A CA 1
ATOM 612 C C . LYS A 1 74 ? 8.175 8.940 7.334 1.00 97.31 74 LYS A C 1
ATOM 614 O O . LYS A 1 74 ? 8.880 9.227 6.375 1.00 97.31 74 LYS A O 1
ATOM 619 N N . GLU A 1 75 ? 8.590 9.028 8.596 1.00 96.75 75 GLU A N 1
ATOM 620 C CA . GLU A 1 75 ? 9.938 9.470 8.980 1.00 96.75 75 GLU A CA 1
ATOM 621 C C . GLU A 1 75 ? 11.016 8.541 8.409 1.00 96.75 75 GLU A C 1
ATOM 623 O O . GLU A 1 75 ? 11.988 9.005 7.814 1.00 96.75 75 GLU A O 1
ATOM 628 N N . GLU A 1 76 ? 10.810 7.227 8.518 1.00 97.00 76 GLU A N 1
ATOM 629 C CA . GLU A 1 76 ? 11.704 6.221 7.944 1.00 97.00 76 GLU A CA 1
ATOM 630 C C . GLU A 1 76 ? 11.810 6.353 6.418 1.00 97.00 76 GLU A C 1
ATOM 632 O O . GLU A 1 76 ? 12.912 6.390 5.876 1.00 97.00 76 GLU A O 1
ATOM 637 N N . VAL A 1 77 ? 10.676 6.462 5.722 1.00 96.94 77 VAL A N 1
ATOM 638 C CA . VAL A 1 77 ? 10.629 6.606 4.261 1.00 96.94 77 VAL A CA 1
ATOM 639 C C . VAL A 1 77 ? 11.313 7.892 3.805 1.00 96.94 77 VAL A C 1
ATOM 641 O O . VAL A 1 77 ? 12.102 7.852 2.864 1.00 96.94 77 VAL A O 1
ATOM 644 N N . LEU A 1 78 ? 11.062 9.019 4.478 1.00 97.62 78 LEU A N 1
ATOM 645 C CA . LEU A 1 78 ? 11.733 10.285 4.179 1.00 97.62 78 LEU A CA 1
ATOM 646 C C . LEU A 1 78 ? 13.252 10.137 4.281 1.00 97.62 78 LEU A C 1
ATOM 648 O O . LEU A 1 78 ? 13.952 10.499 3.337 1.00 97.62 78 LEU A O 1
ATOM 652 N N . ARG A 1 79 ? 13.742 9.533 5.371 1.00 97.62 79 ARG A N 1
ATOM 653 C CA . ARG A 1 79 ? 15.172 9.272 5.568 1.00 97.62 79 ARG A CA 1
ATOM 654 C C . ARG A 1 79 ? 15.745 8.388 4.456 1.00 97.62 79 ARG A C 1
ATOM 656 O O . ARG A 1 79 ? 16.756 8.740 3.863 1.00 97.62 79 ARG A O 1
ATOM 663 N N . LEU A 1 80 ? 15.081 7.278 4.126 1.00 96.25 80 LEU A N 1
ATOM 664 C CA . LEU A 1 80 ? 15.548 6.328 3.104 1.00 96.25 80 LEU A CA 1
ATOM 665 C C . LEU A 1 80 ? 15.614 6.935 1.693 1.00 96.25 80 LEU A C 1
ATOM 667 O O . LEU A 1 80 ? 16.432 6.510 0.877 1.00 96.25 80 LEU A O 1
ATOM 671 N N . ILE A 1 81 ? 14.739 7.891 1.375 1.00 95.56 81 ILE A N 1
ATOM 672 C CA . ILE A 1 81 ? 14.751 8.600 0.087 1.00 95.56 81 ILE A CA 1
ATOM 673 C C . ILE A 1 81 ? 15.812 9.713 0.093 1.00 95.56 81 ILE A C 1
ATOM 675 O O . ILE A 1 81 ? 16.472 9.948 -0.923 1.00 95.56 81 ILE A O 1
ATOM 679 N N . GLU A 1 82 ? 15.995 10.388 1.229 1.00 96.12 82 GLU A N 1
ATOM 680 C CA . GLU A 1 82 ? 17.027 11.411 1.421 1.00 96.12 82 GLU A CA 1
ATOM 681 C C . GLU A 1 82 ? 18.439 10.823 1.320 1.00 96.12 82 GLU A C 1
ATOM 683 O O . GLU A 1 82 ? 19.276 11.384 0.617 1.00 96.12 82 GLU A O 1
ATOM 688 N N . GLU A 1 83 ? 18.675 9.642 1.898 1.00 95.62 83 GLU A N 1
ATOM 689 C CA . GLU A 1 83 ? 19.930 8.883 1.768 1.00 95.62 83 GLU A CA 1
ATOM 690 C C . GLU A 1 83 ? 20.280 8.550 0.304 1.00 95.62 83 GLU A C 1
ATOM 692 O O . GLU A 1 83 ? 21.451 8.401 -0.038 1.00 95.62 83 GLU A O 1
ATOM 697 N N . GLN A 1 84 ? 19.283 8.477 -0.586 1.00 92.75 84 GLN A N 1
ATOM 698 C CA . GLN A 1 84 ? 19.482 8.279 -2.028 1.00 92.75 84 GLN A CA 1
ATOM 699 C C . GLN A 1 84 ? 19.681 9.591 -2.803 1.00 92.75 84 GLN A C 1
ATOM 701 O O . GLN A 1 84 ? 19.860 9.553 -4.021 1.00 92.75 84 GLN A O 1
ATOM 706 N N . GLY A 1 85 ? 19.582 10.750 -2.144 1.00 93.38 85 GLY A N 1
ATOM 707 C CA . GLY A 1 85 ? 19.635 12.068 -2.781 1.00 93.38 85 GLY A CA 1
ATOM 708 C C . GLY A 1 85 ? 18.431 12.376 -3.679 1.00 93.38 85 GLY A C 1
ATOM 709 O O . GLY A 1 85 ? 18.507 13.265 -4.523 1.00 93.38 85 GLY A O 1
ATOM 710 N N . LYS A 1 86 ? 17.320 11.638 -3.532 1.00 93.94 86 LYS A N 1
ATOM 711 C CA . LYS A 1 86 ? 16.135 11.734 -4.408 1.00 93.94 86 LYS A CA 1
ATOM 712 C C . LYS A 1 86 ? 14.944 12.451 -3.767 1.00 93.94 86 LYS A C 1
ATOM 714 O O . LYS A 1 86 ? 13.879 12.535 -4.378 1.00 93.94 86 LYS A O 1
ATOM 719 N N . LEU A 1 87 ? 15.094 12.961 -2.541 1.00 95.75 87 LEU A N 1
ATOM 720 C CA . LEU A 1 87 ? 13.998 13.593 -1.809 1.00 95.75 87 LEU A CA 1
ATOM 721 C C . LEU A 1 87 ? 13.743 15.018 -2.316 1.00 95.75 87 LEU A C 1
ATOM 723 O O . LEU A 1 87 ? 14.432 15.965 -1.939 1.00 95.75 87 LEU A O 1
ATOM 727 N N . THR A 1 88 ? 12.717 15.185 -3.149 1.00 95.88 88 THR A N 1
ATOM 728 C CA . THR A 1 88 ? 12.267 16.511 -3.594 1.00 95.88 88 THR A CA 1
ATOM 729 C C . THR A 1 88 ? 11.360 17.174 -2.549 1.00 95.88 88 THR A C 1
ATOM 731 O O . THR A 1 88 ? 10.765 16.510 -1.695 1.00 95.88 88 THR A O 1
ATOM 734 N N . LYS A 1 89 ? 11.218 18.507 -2.613 1.00 95.94 89 LYS A N 1
ATOM 735 C CA . LYS A 1 89 ? 10.303 19.259 -1.727 1.00 95.94 89 LYS A CA 1
ATOM 736 C C . LYS A 1 89 ? 8.842 18.824 -1.900 1.00 95.94 89 LYS A C 1
ATOM 738 O O . LYS A 1 89 ? 8.107 18.739 -0.916 1.00 95.94 89 LYS A O 1
ATOM 743 N N . GLU A 1 90 ? 8.446 18.541 -3.137 1.00 95.00 90 GLU A N 1
ATOM 744 C CA . GLU A 1 90 ? 7.111 18.050 -3.492 1.00 95.00 90 GLU A CA 1
ATOM 745 C C . GLU A 1 90 ? 6.868 16.668 -2.882 1.00 95.00 90 GLU A C 1
ATOM 747 O O . GLU A 1 90 ? 5.938 16.505 -2.097 1.00 95.00 90 GLU A O 1
ATOM 752 N N . LEU A 1 91 ? 7.785 15.719 -3.104 1.00 94.00 91 LEU A N 1
ATOM 753 C CA . LEU A 1 91 ? 7.690 14.366 -2.556 1.00 94.00 91 LEU A CA 1
ATOM 754 C C . LEU A 1 91 ? 7.667 14.356 -1.024 1.00 94.00 91 LEU A C 1
ATOM 756 O O . LEU A 1 91 ? 6.874 13.640 -0.415 1.00 94.00 91 LEU A O 1
ATOM 760 N N . LYS A 1 92 ? 8.499 15.187 -0.384 1.00 96.44 92 LYS A N 1
ATOM 761 C CA . LYS A 1 92 ? 8.475 15.366 1.073 1.00 96.44 92 LYS A CA 1
ATOM 762 C C . LYS A 1 92 ? 7.094 15.812 1.553 1.00 96.44 92 LYS A C 1
ATOM 764 O O . LYS A 1 92 ? 6.578 15.267 2.528 1.00 96.44 92 LYS A O 1
ATOM 769 N N . THR A 1 93 ? 6.499 16.778 0.858 1.00 96.50 93 THR A N 1
ATOM 770 C CA . THR A 1 93 ? 5.163 17.294 1.174 1.00 96.50 93 THR A CA 1
ATOM 771 C C . THR A 1 93 ? 4.095 16.215 0.993 1.00 96.50 93 THR A C 1
ATOM 773 O O . THR A 1 93 ? 3.236 16.060 1.862 1.00 96.50 93 THR A O 1
ATOM 776 N N . ASP A 1 94 ? 4.164 15.435 -0.084 1.00 94.94 94 ASP A N 1
ATOM 777 C CA . ASP A 1 94 ? 3.207 14.362 -0.370 1.00 94.94 94 ASP A CA 1
ATOM 778 C C . ASP A 1 94 ? 3.269 13.246 0.682 1.00 94.94 94 ASP A C 1
ATOM 780 O O . ASP A 1 94 ? 2.232 12.821 1.200 1.00 94.94 94 ASP A O 1
ATOM 784 N N . ILE A 1 95 ? 4.474 12.834 1.095 1.00 95.81 95 ILE A N 1
ATOM 785 C CA . ILE A 1 95 ? 4.663 11.837 2.163 1.00 95.81 95 ILE A CA 1
ATOM 786 C C . ILE A 1 95 ? 4.127 12.362 3.501 1.00 95.81 95 ILE A C 1
ATOM 788 O O . ILE A 1 95 ? 3.448 11.637 4.233 1.00 95.81 95 ILE A O 1
ATOM 792 N N . GLN A 1 96 ? 4.387 13.630 3.830 1.00 94.56 96 GLN A N 1
ATOM 793 C CA . GLN A 1 96 ? 3.876 14.242 5.059 1.00 94.56 96 GLN A CA 1
ATOM 794 C C . GLN A 1 96 ? 2.343 14.306 5.070 1.00 94.56 96 GLN A C 1
ATOM 796 O O . GLN A 1 96 ? 1.730 14.007 6.099 1.00 94.56 96 GLN A O 1
ATOM 801 N N . LYS A 1 97 ? 1.718 14.612 3.927 1.00 94.12 97 LYS A N 1
ATOM 802 C CA . LYS A 1 97 ? 0.257 14.682 3.768 1.00 94.12 97 LYS A CA 1
ATOM 803 C C . LYS A 1 97 ? -0.439 13.323 3.707 1.00 94.12 97 LYS A C 1
ATOM 805 O O . LYS A 1 97 ? -1.645 13.274 3.929 1.00 94.12 97 LYS A O 1
ATOM 810 N N . ALA A 1 98 ? 0.274 12.232 3.428 1.00 93.50 98 ALA A N 1
ATOM 811 C CA . ALA A 1 98 ? -0.321 10.900 3.330 1.00 93.50 98 ALA A CA 1
ATOM 812 C C . ALA A 1 98 ? -1.076 10.517 4.619 1.00 93.50 98 ALA A C 1
ATOM 814 O O . ALA A 1 98 ? -0.513 10.516 5.709 1.00 93.50 98 ALA A O 1
ATOM 815 N N . VAL A 1 99 ? -2.356 10.169 4.520 1.00 91.19 99 VAL A N 1
ATOM 816 C CA . VAL A 1 99 ? -3.205 9.850 5.690 1.00 91.19 99 VAL A CA 1
ATOM 817 C C . VAL A 1 99 ? -3.356 8.345 5.918 1.00 91.19 99 VAL A C 1
ATOM 819 O O . VAL A 1 99 ? -3.853 7.904 6.953 1.00 91.19 99 VAL A O 1
ATOM 822 N N . LYS A 1 100 ? -2.908 7.527 4.958 1.00 92.31 100 LYS A N 1
ATOM 823 C CA . LYS A 1 100 ? -2.948 6.062 5.033 1.00 92.31 100 LYS A CA 1
ATOM 824 C C . LYS A 1 100 ? -1.556 5.466 4.863 1.00 92.31 100 LYS A C 1
ATOM 826 O O . LYS A 1 100 ? -0.781 5.950 4.043 1.00 92.31 100 LYS A O 1
ATOM 831 N N . MET A 1 101 ? -1.289 4.357 5.556 1.00 94.81 101 MET A N 1
ATOM 832 C CA . MET A 1 101 ? -0.030 3.608 5.426 1.00 94.81 101 MET A CA 1
ATOM 833 C C . MET A 1 101 ? 0.257 3.239 3.967 1.00 94.81 101 MET A C 1
ATOM 835 O O . MET A 1 101 ? 1.357 3.441 3.467 1.00 94.81 101 MET A O 1
ATOM 839 N N . GLN A 1 102 ? -0.773 2.789 3.252 1.00 92.62 102 GLN A N 1
ATOM 840 C CA . GLN A 1 102 ? -0.647 2.398 1.853 1.00 92.62 102 GLN A CA 1
ATOM 841 C C . GLN A 1 102 ? -0.192 3.546 0.939 1.00 92.62 102 GLN A C 1
ATOM 843 O O . GLN A 1 102 ? 0.557 3.298 0.005 1.00 92.62 102 GLN A O 1
ATOM 848 N N . GLN A 1 103 ? -0.604 4.791 1.206 1.00 93.06 103 GLN A N 1
ATOM 849 C CA . GLN A 1 103 ? -0.166 5.948 0.414 1.00 93.06 103 GLN A CA 1
ATOM 850 C C . GLN A 1 103 ? 1.329 6.215 0.609 1.00 93.06 103 GLN A C 1
ATOM 852 O O . GLN A 1 103 ? 2.027 6.520 -0.351 1.00 93.06 103 GLN A O 1
ATOM 857 N N . VAL A 1 104 ? 1.825 6.056 1.841 1.00 96.31 104 VAL A N 1
ATOM 858 C CA . VAL A 1 104 ? 3.259 6.164 2.147 1.00 96.31 104 VAL A CA 1
ATOM 859 C C . VAL A 1 104 ? 4.042 5.071 1.417 1.00 96.31 104 VAL A C 1
ATOM 861 O O . VAL A 1 104 ? 5.061 5.365 0.799 1.00 96.31 104 VAL A O 1
ATOM 864 N N . GLU A 1 105 ? 3.548 3.829 1.425 1.00 95.00 105 GLU A N 1
ATOM 865 C CA . GLU A 1 105 ? 4.183 2.725 0.693 1.00 95.00 105 GLU A CA 1
ATOM 866 C C . GLU A 1 105 ? 4.156 2.924 -0.824 1.00 95.00 105 GLU A C 1
ATOM 868 O O . GLU A 1 105 ? 5.154 2.640 -1.484 1.00 95.00 105 GLU A O 1
ATOM 873 N N . ASP A 1 106 ? 3.047 3.421 -1.379 1.00 93.50 106 ASP A N 1
ATOM 874 C CA . ASP A 1 106 ? 2.935 3.705 -2.810 1.00 93.50 106 ASP A CA 1
ATOM 875 C C . ASP A 1 106 ? 3.962 4.788 -3.209 1.00 93.50 106 ASP A C 1
ATOM 877 O O . ASP A 1 106 ? 4.722 4.568 -4.147 1.00 93.50 106 ASP A O 1
ATOM 881 N N . LEU A 1 107 ? 4.079 5.887 -2.445 1.00 94.19 107 LEU A N 1
ATOM 882 C CA . LEU A 1 107 ? 5.083 6.947 -2.663 1.00 94.19 107 LEU A CA 1
ATOM 883 C C . LEU A 1 107 ? 6.531 6.460 -2.496 1.00 94.19 107 LEU A C 1
ATOM 885 O O . LEU A 1 107 ? 7.428 6.934 -3.189 1.00 94.19 107 LEU A O 1
ATOM 889 N N . TYR A 1 108 ? 6.778 5.522 -1.580 1.00 94.88 108 TYR A N 1
ATOM 890 C CA . TYR A 1 108 ? 8.110 4.960 -1.351 1.00 94.88 108 TYR A CA 1
ATOM 891 C C . TYR A 1 108 ? 8.521 3.931 -2.414 1.00 94.88 108 TYR A C 1
ATOM 893 O O . TYR A 1 108 ? 9.714 3.712 -2.635 1.00 94.88 108 TYR A O 1
ATOM 901 N N . ARG A 1 109 ? 7.557 3.286 -3.081 1.00 91.38 109 ARG A N 1
ATOM 902 C CA . ARG A 1 109 ? 7.788 2.146 -3.981 1.00 91.38 109 ARG A CA 1
ATOM 903 C C . ARG A 1 109 ? 8.884 2.372 -5.037 1.00 91.38 109 ARG A C 1
ATOM 905 O O . ARG A 1 109 ? 9.723 1.475 -5.150 1.00 91.38 109 ARG A O 1
ATOM 912 N N . PRO A 1 110 ? 8.965 3.528 -5.732 1.00 89.81 110 PRO A N 1
ATOM 913 C CA . PRO A 1 110 ? 10.014 3.787 -6.728 1.00 89.81 110 PRO A CA 1
ATOM 914 C C . PRO A 1 110 ? 11.441 3.833 -6.150 1.00 89.81 110 PRO A C 1
ATOM 916 O O . PRO A 1 110 ? 12.418 3.671 -6.880 1.00 89.81 110 PRO A O 1
ATOM 919 N N . TYR A 1 111 ? 11.570 4.069 -4.842 1.00 91.00 111 TYR A N 1
ATOM 920 C CA . TYR A 1 111 ? 12.841 4.238 -4.126 1.00 91.00 111 TYR A CA 1
ATOM 921 C C . TYR A 1 111 ? 13.203 3.026 -3.271 1.00 91.00 111 TYR A C 1
ATOM 923 O O . TYR A 1 111 ? 14.289 2.961 -2.691 1.00 91.00 111 TYR A O 1
ATOM 931 N N . LYS A 1 112 ? 12.290 2.065 -3.143 1.00 89.69 112 LYS A N 1
ATOM 932 C CA . LYS A 1 112 ? 12.524 0.851 -2.374 1.00 89.69 112 LYS A CA 1
ATOM 933 C C . LYS A 1 112 ? 13.585 0.012 -3.076 1.00 89.69 112 LYS A C 1
ATOM 935 O O . LYS A 1 112 ? 13.472 -0.259 -4.268 1.00 89.69 112 LYS A O 1
ATOM 940 N N 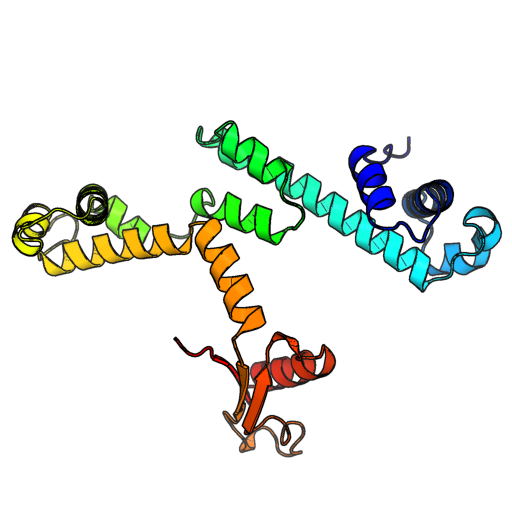. GLN A 1 113 ? 14.593 -0.449 -2.335 1.00 83.31 113 GLN A N 1
ATOM 941 C CA . GLN A 1 113 ? 15.544 -1.421 -2.871 1.00 83.31 113 GLN A CA 1
ATOM 942 C C . GLN A 1 113 ? 14.790 -2.695 -3.264 1.00 83.31 113 GLN A C 1
ATOM 944 O O . GLN A 1 113 ? 14.126 -3.326 -2.435 1.00 83.31 113 GLN A O 1
ATOM 949 N N . LYS A 1 114 ? 14.859 -3.055 -4.546 1.00 79.50 114 LYS A N 1
ATOM 950 C CA . LYS A 1 114 ? 14.187 -4.237 -5.086 1.00 79.50 114 LYS A CA 1
ATOM 951 C C . LYS A 1 114 ? 15.167 -5.392 -5.204 1.00 79.50 114 LYS A C 1
ATOM 953 O O . LYS A 1 114 ? 16.351 -5.204 -5.473 1.00 79.50 114 LYS A O 1
ATOM 958 N N . ARG A 1 115 ? 14.643 -6.613 -5.057 1.00 82.69 115 ARG A N 1
ATOM 959 C CA . ARG A 1 115 ? 15.335 -7.809 -5.559 1.00 82.69 115 ARG A CA 1
ATOM 960 C C . ARG A 1 115 ? 15.583 -7.615 -7.054 1.00 82.69 115 ARG A C 1
ATOM 962 O O . ARG A 1 115 ? 14.756 -6.989 -7.706 1.00 82.69 115 ARG A O 1
ATOM 969 N N . ARG A 1 116 ? 16.681 -8.157 -7.580 1.00 88.62 116 ARG A N 1
ATOM 970 C CA . ARG A 1 116 ? 17.082 -8.041 -8.991 1.00 88.62 116 ARG A CA 1
ATOM 971 C C . ARG A 1 116 ? 15.918 -8.418 -9.929 1.00 88.62 116 ARG A C 1
ATOM 973 O O . ARG A 1 116 ? 15.644 -9.599 -10.127 1.00 88.62 116 ARG A O 1
ATOM 980 N N . THR A 1 117 ? 15.191 -7.416 -10.434 1.00 91.12 117 THR A N 1
ATOM 981 C CA . THR A 1 117 ? 14.010 -7.595 -11.298 1.00 91.12 117 THR A CA 1
ATOM 982 C C . THR A 1 117 ? 14.428 -7.703 -12.759 1.00 91.12 117 THR A C 1
ATOM 984 O O . THR A 1 117 ? 15.544 -7.324 -13.115 1.00 91.12 117 THR A O 1
ATOM 987 N N . LYS A 1 118 ? 13.520 -8.152 -13.635 1.00 93.06 118 LYS A N 1
ATOM 988 C CA . LYS A 1 118 ? 13.745 -8.104 -15.089 1.00 93.06 118 LYS A CA 1
ATOM 989 C C . LYS A 1 118 ? 14.082 -6.686 -15.570 1.00 93.06 118 LYS A C 1
ATOM 991 O O . LYS A 1 118 ? 14.992 -6.525 -16.373 1.00 93.06 118 LYS A O 1
ATOM 996 N N . ALA A 1 119 ? 13.432 -5.664 -15.007 1.00 93.06 119 ALA A N 1
ATOM 997 C CA . ALA A 1 119 ? 13.738 -4.263 -15.284 1.00 93.06 119 ALA A CA 1
ATOM 998 C C . ALA A 1 119 ? 15.141 -3.860 -14.805 1.00 93.06 119 ALA A C 1
ATOM 1000 O O . ALA A 1 119 ? 15.861 -3.181 -15.528 1.00 93.06 119 ALA A O 1
ATOM 1001 N N . THR A 1 120 ? 15.559 -4.299 -13.611 1.00 91.69 120 THR A N 1
ATOM 1002 C CA . THR A 1 120 ? 16.918 -4.029 -13.102 1.00 91.69 120 THR A CA 1
ATOM 1003 C C . THR A 1 120 ? 17.967 -4.678 -14.005 1.00 91.69 120 THR A C 1
ATOM 1005 O O . THR A 1 120 ? 18.919 -4.015 -14.402 1.00 91.69 120 THR A O 1
ATOM 1008 N N . ILE A 1 121 ? 17.746 -5.933 -14.412 1.00 93.81 121 ILE A N 1
ATOM 1009 C CA . ILE A 1 121 ? 18.615 -6.645 -15.360 1.00 93.81 121 ILE A CA 1
ATOM 1010 C C . ILE A 1 121 ? 18.670 -5.896 -16.698 1.00 93.81 121 ILE A C 1
ATOM 1012 O O . ILE A 1 121 ? 19.748 -5.682 -17.239 1.00 93.81 121 ILE A O 1
ATOM 1016 N N . ALA A 1 122 ? 17.534 -5.438 -17.226 1.00 95.19 122 ALA A N 1
ATOM 1017 C CA . ALA A 1 122 ? 17.500 -4.664 -18.465 1.00 95.19 122 ALA A CA 1
ATOM 1018 C C . ALA A 1 122 ? 18.252 -3.319 -18.353 1.00 95.19 122 ALA A C 1
ATOM 1020 O O . ALA A 1 122 ? 18.944 -2.922 -19.292 1.00 95.19 122 ALA A O 1
ATOM 1021 N N . LYS A 1 123 ? 18.183 -2.639 -17.199 1.00 93.88 123 LYS A N 1
ATOM 1022 C CA . LYS A 1 123 ? 18.973 -1.423 -16.923 1.00 93.88 123 LYS A CA 1
ATOM 1023 C C . LYS A 1 123 ? 20.472 -1.715 -16.855 1.00 93.88 123 LYS A C 1
ATOM 1025 O O . LYS A 1 123 ? 21.244 -0.996 -17.479 1.00 93.88 123 LYS A O 1
ATOM 1030 N N . GLU A 1 124 ? 20.881 -2.793 -16.181 1.00 93.56 124 GLU A N 1
ATOM 1031 C CA . GLU A 1 124 ? 22.277 -3.274 -16.156 1.00 93.56 124 GLU A CA 1
ATOM 1032 C C . GLU A 1 124 ? 22.790 -3.573 -17.579 1.00 93.56 124 GLU A C 1
ATOM 1034 O O . GLU A 1 124 ? 23.925 -3.239 -17.930 1.00 93.56 124 GLU A O 1
ATOM 1039 N N . LYS A 1 125 ? 21.917 -4.115 -18.440 1.00 95.19 125 LYS A N 1
ATOM 1040 C CA . LYS A 1 125 ? 22.188 -4.336 -19.869 1.00 95.19 125 LYS A CA 1
ATOM 1041 C C . LYS A 1 125 ? 22.253 -3.039 -20.695 1.00 95.19 125 LYS A C 1
ATOM 1043 O O . LYS A 1 125 ? 22.652 -3.073 -21.854 1.00 95.19 125 LYS A O 1
ATOM 1048 N N . GLY A 1 126 ? 21.960 -1.877 -20.108 1.00 95.19 126 GLY A N 1
ATOM 1049 C CA . GLY A 1 126 ? 22.038 -0.571 -20.767 1.00 95.19 126 GLY A CA 1
ATOM 1050 C C . GLY A 1 126 ? 20.828 -0.231 -21.640 1.00 95.19 126 GLY A C 1
ATOM 1051 O O . GLY A 1 126 ? 20.948 0.604 -22.529 1.00 95.19 126 GLY A O 1
ATOM 1052 N N . LEU A 1 127 ? 19.673 -0.860 -21.398 1.00 97.25 127 LEU A N 1
ATOM 1053 C CA . LEU A 1 127 ? 18.445 -0.650 -22.179 1.00 97.25 127 LEU A CA 1
ATOM 1054 C C . LEU A 1 127 ? 17.586 0.522 -21.674 1.00 97.25 127 LEU A C 1
ATOM 1056 O O . LEU A 1 127 ? 16.540 0.817 -22.247 1.00 97.25 127 LEU A O 1
ATOM 1060 N N . GLU A 1 128 ? 18.020 1.217 -20.620 1.00 95.88 128 GLU A N 1
ATOM 1061 C CA . GLU A 1 128 ? 17.303 2.375 -20.076 1.00 95.88 128 GLU A CA 1
ATOM 1062 C C . GLU A 1 128 ? 17.110 3.515 -21.096 1.00 95.88 128 GLU A C 1
ATOM 1064 O O . GLU A 1 128 ? 15.974 3.965 -21.238 1.00 95.88 128 GLU A O 1
ATOM 1069 N N . PRO A 1 129 ? 18.117 3.910 -21.905 1.00 97.31 129 PRO A N 1
ATOM 1070 C CA . PRO A 1 129 ? 17.922 4.948 -22.918 1.00 97.31 129 PRO A CA 1
ATOM 1071 C C . PRO A 1 129 ? 16.937 4.547 -24.027 1.00 97.31 129 PRO A C 1
ATOM 1073 O O . PRO A 1 129 ? 16.284 5.413 -24.606 1.00 97.31 129 PRO A O 1
ATOM 1076 N N . LEU A 1 130 ? 16.809 3.247 -24.331 1.00 96.75 130 LEU A N 1
ATOM 1077 C CA . LEU A 1 130 ? 15.801 2.752 -25.275 1.00 96.75 130 LEU A CA 1
ATOM 1078 C C . LEU A 1 130 ? 14.394 2.900 -24.686 1.00 96.75 130 LEU A C 1
ATOM 1080 O O . LEU A 1 130 ? 13.489 3.362 -25.376 1.00 96.75 130 LEU A O 1
ATOM 1084 N N . ALA A 1 131 ? 14.221 2.559 -23.406 1.00 96.88 131 ALA A N 1
ATOM 1085 C CA . ALA A 1 131 ? 12.961 2.757 -22.696 1.00 96.88 131 ALA A CA 1
ATOM 1086 C C . ALA A 1 131 ? 12.573 4.245 -22.616 1.00 96.88 131 ALA A C 1
ATOM 1088 O O . ALA A 1 131 ? 11.426 4.588 -22.895 1.00 96.88 131 ALA A O 1
ATOM 1089 N N . ASP A 1 132 ? 13.520 5.130 -22.290 1.00 96.31 132 ASP A N 1
ATOM 1090 C CA . ASP A 1 132 ? 13.293 6.583 -22.249 1.00 96.31 132 ASP A CA 1
ATOM 1091 C C . ASP A 1 132 ? 12.882 7.129 -23.621 1.00 96.31 132 ASP A C 1
ATOM 1093 O O . ASP A 1 132 ? 11.945 7.921 -23.728 1.00 96.31 132 ASP A O 1
ATOM 1097 N N . TRP A 1 133 ? 13.546 6.663 -24.681 1.00 96.38 133 TRP A N 1
ATOM 1098 C CA . TRP A 1 133 ? 13.202 7.037 -26.047 1.00 96.38 133 TRP A CA 1
ATOM 1099 C C . TRP A 1 133 ? 11.796 6.561 -26.432 1.00 96.38 133 TRP A C 1
ATOM 1101 O O . TRP A 1 133 ? 11.014 7.363 -26.933 1.00 96.38 133 TRP A O 1
ATOM 1111 N N . LEU A 1 134 ? 11.427 5.309 -26.137 1.00 95.56 134 LEU A N 1
ATOM 1112 C CA . LEU A 1 134 ? 10.070 4.800 -26.381 1.00 95.56 134 LEU A CA 1
ATOM 1113 C C . LEU A 1 134 ? 9.003 5.614 -25.634 1.00 95.56 134 LEU A C 1
ATOM 1115 O O . LEU A 1 134 ? 7.945 5.905 -26.190 1.00 95.56 134 LEU A O 1
ATOM 1119 N N . LEU A 1 135 ? 9.290 6.021 -24.395 1.00 94.62 135 LEU A N 1
ATOM 1120 C CA . LEU A 1 135 ? 8.365 6.797 -23.570 1.00 94.62 135 LEU A CA 1
ATOM 1121 C C . LEU A 1 135 ? 8.147 8.227 -24.092 1.00 94.62 135 LEU A C 1
ATOM 1123 O O . LEU A 1 135 ? 7.120 8.829 -23.792 1.00 94.62 135 LEU A O 1
ATOM 1127 N N . SER A 1 136 ? 9.079 8.758 -24.892 1.00 94.44 136 SER A N 1
ATOM 1128 C CA . SER A 1 136 ? 8.924 10.056 -25.567 1.00 94.44 136 SER A CA 1
ATOM 1129 C C . SER A 1 136 ? 7.906 10.049 -26.714 1.00 94.44 136 SER A C 1
ATOM 1131 O O . SER A 1 136 ? 7.603 11.114 -27.242 1.00 94.44 136 SER A O 1
ATOM 1133 N N . LEU A 1 137 ? 7.356 8.876 -27.063 1.00 93.06 137 LEU A N 1
ATOM 1134 C CA . LEU A 1 137 ? 6.386 8.678 -28.147 1.00 93.06 137 LEU A CA 1
ATOM 1135 C C . LEU A 1 137 ? 6.879 9.260 -29.488 1.00 93.06 137 LEU A C 1
ATOM 1137 O O . LEU A 1 137 ? 6.255 10.165 -30.040 1.00 93.06 137 LEU A O 1
ATOM 1141 N N . PRO A 1 138 ? 8.013 8.767 -30.020 1.00 91.25 138 PRO A N 1
ATOM 1142 C CA . PRO A 1 138 ? 8.613 9.317 -31.228 1.00 91.25 138 PRO A CA 1
ATOM 1143 C C . PRO A 1 138 ? 7.700 9.113 -32.446 1.00 91.25 138 PRO A C 1
ATOM 1145 O O . PRO A 1 138 ? 7.340 7.987 -32.792 1.00 91.25 138 PRO A O 1
ATOM 1148 N N . GLU A 1 139 ? 7.351 10.206 -33.125 1.00 90.06 139 GLU A N 1
ATOM 1149 C CA . GLU A 1 139 ? 6.538 10.166 -34.342 1.00 90.06 139 GLU A CA 1
ATOM 1150 C C . GLU A 1 139 ? 7.338 9.613 -35.532 1.00 90.06 139 GLU A C 1
ATOM 1152 O O . GLU A 1 139 ? 8.492 9.983 -35.746 1.00 90.06 139 GLU A O 1
ATOM 1157 N N . ASN A 1 140 ? 6.705 8.753 -36.339 1.00 85.25 140 ASN A N 1
ATOM 1158 C CA . ASN A 1 140 ? 7.262 8.198 -37.584 1.00 85.25 140 ASN A CA 1
ATOM 1159 C C . ASN A 1 140 ? 8.643 7.522 -37.439 1.00 85.25 140 ASN A C 1
ATOM 1161 O O . ASN A 1 140 ? 9.425 7.493 -38.389 1.00 85.25 140 ASN A O 1
ATOM 1165 N N . ALA A 1 141 ? 8.956 6.981 -36.260 1.00 87.75 141 ALA A N 1
ATOM 1166 C CA . ALA A 1 141 ? 10.217 6.296 -36.017 1.00 87.75 141 ALA A CA 1
ATOM 1167 C C . ALA A 1 141 ? 10.112 4.781 -36.222 1.00 87.75 141 ALA A C 1
ATOM 1169 O O . ALA A 1 141 ? 9.151 4.141 -35.795 1.00 87.75 141 ALA A O 1
ATOM 1170 N N . ASP A 1 142 ? 11.157 4.193 -36.803 1.00 93.75 142 ASP A N 1
ATOM 1171 C CA . ASP A 1 142 ? 11.317 2.743 -36.845 1.00 93.75 142 ASP A CA 1
ATOM 1172 C C . ASP A 1 142 ? 11.857 2.243 -35.496 1.00 93.75 142 ASP A C 1
ATOM 1174 O O . ASP A 1 142 ? 13.040 2.380 -35.161 1.00 93.75 142 ASP A O 1
ATOM 1178 N N . ILE A 1 143 ? 10.946 1.681 -34.700 1.00 94.62 143 ILE A N 1
ATOM 1179 C CA . ILE A 1 143 ? 11.220 1.157 -33.361 1.00 94.62 143 ILE A CA 1
ATOM 1180 C C . ILE A 1 143 ? 12.236 0.011 -33.411 1.00 94.62 143 ILE A C 1
ATOM 1182 O O . ILE A 1 143 ? 13.123 -0.050 -32.557 1.00 94.62 143 ILE A O 1
ATOM 1186 N N . LEU A 1 144 ? 12.136 -0.880 -34.403 1.00 94.50 144 LEU A N 1
ATOM 1187 C CA . LEU A 1 144 ? 13.045 -2.019 -34.531 1.00 94.50 144 LEU A CA 1
ATOM 1188 C C . LEU A 1 144 ? 14.440 -1.551 -34.932 1.00 94.50 144 LEU A C 1
ATOM 1190 O O . LEU A 1 144 ? 15.420 -1.991 -34.330 1.00 94.50 144 LEU A O 1
ATOM 1194 N N . ALA A 1 145 ? 14.539 -0.605 -35.869 1.00 94.50 145 ALA A N 1
ATOM 1195 C CA . ALA A 1 145 ? 15.823 -0.020 -36.244 1.00 94.50 145 ALA A CA 1
ATOM 1196 C C . ALA A 1 145 ? 16.496 0.678 -35.054 1.00 94.50 145 ALA A C 1
ATOM 1198 O O . ALA A 1 145 ? 17.700 0.523 -34.842 1.00 94.50 145 ALA A O 1
ATOM 1199 N N . LYS A 1 146 ? 15.728 1.405 -34.230 1.00 94.50 146 LYS A N 1
ATOM 1200 C CA . LYS A 1 146 ? 16.265 2.018 -33.011 1.00 94.50 146 LYS A CA 1
ATOM 1201 C C . LYS A 1 146 ? 16.686 0.972 -31.983 1.00 94.50 146 LYS A C 1
ATOM 1203 O O . LYS A 1 146 ? 17.747 1.115 -31.390 1.00 94.50 146 LYS A O 1
ATOM 1208 N N . ALA A 1 147 ? 15.900 -0.080 -31.773 1.00 95.06 147 ALA A N 1
ATOM 1209 C CA . ALA A 1 147 ? 16.245 -1.153 -30.844 1.00 95.06 147 ALA A CA 1
ATOM 1210 C C . ALA A 1 147 ? 17.486 -1.942 -31.288 1.00 95.06 147 ALA A C 1
ATOM 1212 O O . ALA A 1 147 ? 18.292 -2.337 -30.446 1.00 95.06 147 ALA A O 1
ATOM 1213 N N . ALA A 1 148 ? 17.699 -2.100 -32.598 1.00 95.94 148 ALA A N 1
ATOM 1214 C CA . ALA A 1 148 ? 18.888 -2.743 -33.147 1.00 95.94 148 ALA A CA 1
ATOM 1215 C C . ALA A 1 148 ? 20.191 -2.029 -32.740 1.00 95.94 148 ALA A C 1
ATOM 1217 O O . ALA A 1 148 ? 21.222 -2.681 -32.592 1.00 95.94 148 ALA A O 1
ATOM 1218 N N . THR A 1 149 ? 20.154 -0.718 -32.457 1.00 96.19 149 THR A N 1
ATOM 1219 C CA . THR A 1 149 ? 21.335 0.016 -31.960 1.00 96.19 149 THR A CA 1
ATOM 1220 C C . THR A 1 149 ? 21.731 -0.356 -30.528 1.00 96.19 149 THR A C 1
ATOM 1222 O O . THR A 1 149 ? 22.763 0.101 -30.049 1.00 96.19 149 THR A O 1
ATOM 1225 N N . PHE A 1 150 ? 20.906 -1.137 -29.826 1.00 95.38 150 PHE A N 1
ATOM 1226 C CA . PHE A 1 150 ? 21.143 -1.602 -28.457 1.00 95.38 150 PHE A CA 1
ATOM 1227 C C . PHE A 1 150 ? 21.537 -3.087 -28.386 1.00 95.38 150 PHE A C 1
ATOM 1229 O O . PHE A 1 150 ? 21.686 -3.618 -27.285 1.00 95.38 150 PHE A O 1
ATOM 1236 N N . ILE A 1 151 ? 21.722 -3.759 -29.530 1.00 95.44 151 ILE A N 1
ATOM 1237 C CA . ILE A 1 151 ? 22.233 -5.135 -29.585 1.00 95.44 151 ILE A CA 1
ATOM 1238 C C . ILE A 1 151 ? 23.655 -5.164 -29.017 1.00 95.44 151 ILE A C 1
ATOM 1240 O O . ILE A 1 151 ? 24.520 -4.377 -29.405 1.00 95.44 151 ILE A O 1
ATOM 1244 N N . ASN A 1 152 ? 23.886 -6.068 -28.071 1.00 93.81 152 ASN A N 1
ATOM 1245 C CA . ASN A 1 152 ? 25.165 -6.255 -27.406 1.00 93.81 152 ASN A CA 1
ATOM 1246 C C . ASN A 1 152 ? 25.254 -7.692 -26.866 1.00 93.81 152 ASN A C 1
ATOM 1248 O O . ASN A 1 152 ? 24.600 -8.032 -25.878 1.00 93.81 152 ASN A O 1
ATOM 1252 N N . GLU A 1 153 ? 26.074 -8.530 -27.502 1.00 91.19 153 GLU A N 1
ATOM 1253 C CA . GLU A 1 153 ? 26.241 -9.936 -27.111 1.00 91.19 153 GLU A CA 1
ATOM 1254 C C . GLU A 1 153 ? 26.884 -10.103 -25.727 1.00 91.19 153 GLU A C 1
ATOM 1256 O O . GLU A 1 153 ? 26.448 -10.961 -24.962 1.00 91.19 153 GLU A O 1
ATOM 1261 N N . GLU A 1 154 ? 27.843 -9.249 -25.349 1.00 91.00 154 GLU A N 1
ATOM 1262 C CA . GLU A 1 154 ? 28.494 -9.292 -24.025 1.00 91.00 154 GLU A CA 1
ATOM 1263 C C . GLU A 1 154 ? 27.506 -9.023 -22.883 1.00 91.00 154 GLU A C 1
ATOM 1265 O O . GLU A 1 154 ? 27.669 -9.517 -21.768 1.00 91.00 154 GLU A O 1
ATOM 1270 N N . LYS A 1 155 ? 26.454 -8.249 -23.167 1.00 90.69 155 LYS A N 1
ATOM 1271 C CA . LYS A 1 155 ? 25.348 -7.973 -22.245 1.00 90.69 155 LYS A CA 1
ATOM 1272 C C . LYS A 1 155 ? 24.152 -8.898 -22.465 1.00 90.69 155 LYS A C 1
ATOM 1274 O O . LYS A 1 155 ? 23.078 -8.625 -21.932 1.00 90.69 155 LYS A O 1
ATOM 1279 N N . GLU A 1 156 ? 24.311 -9.981 -23.228 1.00 92.31 156 GLU A N 1
ATOM 1280 C CA . GLU A 1 156 ? 23.254 -10.946 -23.552 1.00 92.31 156 GLU A CA 1
ATOM 1281 C C . GLU A 1 156 ? 21.997 -10.280 -24.161 1.00 92.31 156 GLU A C 1
ATOM 1283 O O . GLU A 1 156 ? 20.858 -10.600 -23.798 1.00 92.31 156 GLU A O 1
ATOM 1288 N N . VAL A 1 157 ? 22.191 -9.301 -25.045 1.00 94.50 157 VAL A N 1
ATOM 1289 C CA . VAL A 1 157 ? 21.142 -8.671 -25.860 1.00 94.50 157 VAL A CA 1
ATOM 1290 C C . VAL A 1 157 ? 21.427 -9.020 -27.317 1.00 94.50 157 VAL A C 1
ATOM 1292 O O . VAL A 1 157 ? 22.053 -8.250 -28.036 1.00 94.50 157 VAL A O 1
ATOM 1295 N N . ALA A 1 158 ? 21.015 -10.217 -27.741 1.00 94.19 158 ALA A N 1
ATOM 1296 C CA . ALA A 1 158 ? 21.389 -10.764 -29.049 1.00 94.19 158 ALA A CA 1
ATOM 1297 C C . ALA A 1 158 ? 20.556 -10.219 -30.224 1.00 94.19 158 ALA A C 1
ATOM 1299 O O . ALA A 1 158 ? 21.001 -10.275 -31.365 1.00 94.19 158 ALA A O 1
ATOM 1300 N N . THR A 1 159 ? 19.349 -9.701 -29.971 1.00 96.31 159 THR A N 1
ATOM 1301 C CA . THR A 1 159 ? 18.448 -9.218 -31.029 1.00 96.31 159 THR A CA 1
ATOM 1302 C C . THR A 1 159 ? 17.718 -7.937 -30.626 1.00 96.31 159 THR A C 1
ATOM 1304 O O . THR A 1 159 ? 17.634 -7.595 -29.441 1.00 96.31 159 THR A O 1
ATOM 1307 N N . ALA A 1 160 ? 17.167 -7.232 -31.619 1.00 96.06 160 ALA A N 1
ATOM 1308 C CA . ALA A 1 160 ? 16.361 -6.031 -31.403 1.00 96.06 160 ALA A CA 1
ATOM 1309 C C . ALA A 1 160 ? 15.111 -6.333 -30.554 1.00 96.06 160 ALA A C 1
ATOM 1311 O O . ALA A 1 160 ? 14.730 -5.535 -29.702 1.00 96.06 160 ALA A O 1
ATOM 1312 N N . GLU A 1 161 ? 14.515 -7.514 -30.710 1.00 96.25 161 GLU A N 1
ATOM 1313 C CA . GLU A 1 161 ? 13.366 -7.975 -29.926 1.00 96.25 161 GLU A CA 1
ATOM 1314 C C . GLU A 1 161 ? 13.731 -8.177 -28.453 1.00 96.25 161 GLU A C 1
ATOM 1316 O O . GLU A 1 161 ? 12.958 -7.802 -27.574 1.00 96.25 161 GLU A O 1
ATOM 1321 N N . ILE A 1 162 ? 14.923 -8.710 -28.158 1.00 95.75 162 ILE A N 1
ATOM 1322 C CA . ILE A 1 162 ? 15.407 -8.836 -26.775 1.00 95.75 162 ILE A CA 1
ATOM 1323 C C . ILE A 1 162 ? 15.613 -7.446 -26.158 1.00 95.75 162 ILE A C 1
ATOM 1325 O O . ILE A 1 162 ? 15.247 -7.228 -24.999 1.00 95.75 162 ILE A O 1
ATOM 1329 N N . ALA A 1 163 ? 16.151 -6.493 -26.927 1.00 96.31 163 ALA A N 1
ATOM 1330 C CA . ALA A 1 163 ? 16.289 -5.108 -26.480 1.00 96.31 163 ALA A CA 1
ATOM 1331 C C . ALA A 1 163 ? 14.919 -4.472 -26.180 1.00 96.31 163 ALA A C 1
ATOM 1333 O O . ALA A 1 163 ? 14.744 -3.855 -25.126 1.00 96.31 163 ALA A O 1
ATOM 1334 N N . LEU A 1 164 ? 13.926 -4.682 -27.053 1.00 96.81 164 LEU A N 1
ATOM 1335 C CA . LEU A 1 164 ? 12.554 -4.215 -26.844 1.00 96.81 164 LEU A CA 1
ATOM 1336 C C . LEU A 1 164 ? 11.890 -4.871 -25.639 1.00 96.81 164 LEU A C 1
ATOM 1338 O O . LEU A 1 164 ? 11.262 -4.167 -24.854 1.00 96.81 164 LEU A O 1
ATOM 1342 N N . GLN A 1 165 ? 12.064 -6.178 -25.437 1.00 96.88 165 GLN A N 1
ATOM 1343 C CA . GLN A 1 165 ? 11.531 -6.854 -24.258 1.00 96.88 165 GLN A CA 1
ATOM 1344 C C . GLN A 1 165 ? 12.147 -6.276 -22.981 1.00 96.88 165 GLN A C 1
ATOM 1346 O O . GLN A 1 165 ? 11.433 -6.009 -22.020 1.00 96.88 165 GLN A O 1
ATOM 1351 N N . GLY A 1 166 ? 13.458 -6.026 -22.964 1.00 96.31 166 GLY A N 1
ATOM 1352 C CA . GLY A 1 166 ? 14.106 -5.388 -21.821 1.00 96.31 166 GLY A CA 1
ATOM 1353 C C . GLY A 1 166 ? 13.583 -3.972 -21.564 1.00 96.31 166 GLY A C 1
ATOM 1354 O O . GLY A 1 166 ? 13.266 -3.638 -20.422 1.00 96.31 166 GLY A O 1
ATOM 1355 N N . ALA A 1 167 ? 13.422 -3.159 -22.611 1.00 96.94 167 ALA A N 1
ATOM 1356 C CA . ALA A 1 167 ? 12.826 -1.830 -22.496 1.00 96.94 167 ALA A CA 1
ATOM 1357 C C . ALA A 1 167 ? 11.364 -1.889 -22.009 1.00 96.94 167 ALA A C 1
ATOM 1359 O O . ALA A 1 167 ? 10.975 -1.107 -21.142 1.00 96.94 167 ALA A O 1
ATOM 1360 N N . HIS A 1 168 ? 10.581 -2.859 -22.486 1.00 96.62 168 HIS A N 1
ATOM 1361 C CA . HIS A 1 168 ? 9.225 -3.135 -22.015 1.00 96.62 168 HIS A CA 1
ATOM 1362 C C . HIS A 1 168 ? 9.202 -3.441 -20.513 1.00 96.62 168 HIS A C 1
ATOM 1364 O O . HIS A 1 168 ? 8.411 -2.841 -19.793 1.00 96.62 168 HIS A O 1
ATOM 1370 N N . GLU A 1 169 ? 10.087 -4.305 -20.005 1.00 96.81 169 GLU A N 1
ATOM 1371 C CA . GLU A 1 169 ? 10.152 -4.615 -18.567 1.00 96.81 169 GLU A CA 1
ATOM 1372 C C . GLU A 1 169 ? 10.486 -3.365 -17.731 1.00 96.81 169 GLU A C 1
ATOM 1374 O O . GLU A 1 169 ? 9.913 -3.165 -16.658 1.00 96.81 169 GLU A O 1
ATOM 1379 N N . ILE A 1 170 ? 11.365 -2.483 -18.233 1.00 95.56 170 ILE A N 1
ATOM 1380 C CA . ILE A 1 170 ? 11.675 -1.194 -17.589 1.00 95.56 170 ILE A CA 1
ATOM 1381 C C . ILE A 1 170 ? 10.432 -0.304 -17.522 1.00 95.56 170 ILE A C 1
ATOM 1383 O O . ILE A 1 170 ? 10.126 0.241 -16.458 1.00 95.56 170 ILE A O 1
ATOM 1387 N N . LEU A 1 171 ? 9.717 -0.150 -18.637 1.00 95.88 171 LEU A N 1
ATOM 1388 C CA . LEU A 1 171 ? 8.516 0.683 -18.708 1.00 95.88 171 LEU A CA 1
ATOM 1389 C C . LEU A 1 171 ? 7.376 0.113 -17.862 1.00 95.88 171 LEU A C 1
ATOM 1391 O O . LEU A 1 171 ? 6.757 0.858 -17.106 1.00 95.88 171 LEU A O 1
ATOM 1395 N N . ALA A 1 172 ? 7.149 -1.198 -17.920 1.00 95.12 172 ALA A N 1
ATOM 1396 C CA . ALA A 1 172 ? 6.148 -1.886 -17.115 1.00 95.12 172 ALA A CA 1
ATOM 1397 C C . ALA A 1 172 ? 6.396 -1.671 -15.616 1.00 95.12 172 ALA A C 1
ATOM 1399 O O . ALA A 1 172 ? 5.463 -1.371 -14.870 1.00 95.12 172 ALA A O 1
ATOM 1400 N N . GLU A 1 173 ? 7.653 -1.755 -15.167 1.00 93.00 173 GLU A N 1
ATOM 1401 C CA . GLU A 1 173 ? 7.998 -1.482 -13.772 1.00 93.00 173 GLU A CA 1
ATOM 1402 C C . GLU A 1 173 ? 7.756 -0.011 -13.399 1.00 93.00 173 GLU A C 1
ATOM 1404 O O . GLU A 1 173 ? 7.127 0.251 -12.373 1.00 93.00 173 GLU A O 1
ATOM 1409 N N . ARG A 1 174 ? 8.189 0.941 -14.239 1.00 91.88 174 ARG A N 1
ATOM 1410 C CA . ARG A 1 174 ? 7.979 2.381 -14.003 1.00 91.88 174 ARG A CA 1
ATOM 1411 C C . ARG A 1 174 ? 6.494 2.737 -13.908 1.00 91.88 174 ARG A C 1
ATOM 1413 O O . ARG A 1 174 ? 6.093 3.420 -12.972 1.00 91.88 174 ARG A O 1
ATOM 1420 N N . ILE A 1 175 ? 5.677 2.239 -14.835 1.00 93.19 175 ILE A N 1
ATOM 1421 C CA . ILE A 1 175 ? 4.225 2.467 -14.846 1.00 93.19 175 ILE A CA 1
ATOM 1422 C C . ILE A 1 175 ? 3.572 1.798 -13.630 1.00 93.19 175 ILE A C 1
ATOM 1424 O O . ILE A 1 175 ? 2.733 2.402 -12.969 1.00 93.19 175 ILE A O 1
ATOM 1428 N N . SER A 1 176 ? 3.977 0.571 -13.286 1.00 91.69 176 SER A N 1
ATOM 1429 C CA . SER A 1 176 ? 3.445 -0.146 -12.119 1.00 91.69 176 SER A CA 1
ATOM 1430 C C . SER A 1 176 ? 3.726 0.578 -10.798 1.00 91.69 176 SER A C 1
ATOM 1432 O O . SER A 1 176 ? 2.923 0.484 -9.860 1.00 91.69 176 SER A O 1
ATOM 1434 N N . ASP A 1 177 ? 4.883 1.237 -10.703 1.00 90.81 177 ASP A N 1
ATOM 1435 C CA . ASP A 1 177 ? 5.358 1.956 -9.521 1.00 90.81 177 ASP A CA 1
ATOM 1436 C C . ASP A 1 177 ? 4.761 3.346 -9.337 1.00 90.81 177 ASP A C 1
ATOM 1438 O O . ASP A 1 177 ? 4.837 3.862 -8.225 1.00 90.81 177 ASP A O 1
ATOM 1442 N N . GLU A 1 178 ? 4.170 3.937 -10.375 1.00 90.94 178 GLU A N 1
ATOM 1443 C CA . GLU A 1 178 ? 3.634 5.295 -10.317 1.00 90.94 178 GLU A CA 1
ATOM 1444 C C . GLU A 1 178 ? 2.505 5.400 -9.268 1.00 90.94 178 GLU A C 1
ATOM 1446 O O . GLU A 1 178 ? 1.424 4.816 -9.451 1.00 90.94 178 GLU A O 1
ATOM 1451 N N . PRO A 1 179 ? 2.704 6.158 -8.169 1.00 88.12 179 PRO A N 1
ATOM 1452 C CA . PRO A 1 179 ? 1.745 6.221 -7.065 1.00 88.12 179 PRO A CA 1
ATOM 1453 C C . PRO A 1 179 ? 0.345 6.673 -7.499 1.00 88.12 179 PRO A C 1
ATOM 1455 O O . PRO A 1 179 ? -0.663 6.185 -6.968 1.00 88.12 179 PRO A O 1
ATOM 1458 N N . LYS A 1 180 ? 0.264 7.579 -8.486 1.00 90.12 180 LYS A N 1
ATOM 1459 C CA . LYS A 1 180 ? -1.013 8.081 -9.013 1.00 90.12 180 LYS A CA 1
ATOM 1460 C C . LYS A 1 180 ? -1.814 6.977 -9.696 1.00 90.12 180 LYS A C 1
ATOM 1462 O O . LYS A 1 180 ? -2.999 6.822 -9.402 1.00 90.12 180 LYS A O 1
ATOM 1467 N N . TYR A 1 181 ? -1.169 6.175 -10.543 1.00 92.88 181 TYR A N 1
ATOM 1468 C CA . TYR A 1 181 ? -1.826 5.078 -11.257 1.00 92.88 181 TYR A CA 1
ATOM 1469 C C . TYR A 1 181 ? -2.295 3.994 -10.290 1.00 92.88 181 TYR A C 1
ATOM 1471 O O . TYR A 1 181 ? -3.414 3.503 -10.412 1.00 92.88 181 TYR A O 1
ATOM 1479 N N . ARG A 1 182 ? -1.496 3.675 -9.264 1.00 90.50 182 ARG A N 1
ATOM 1480 C CA . ARG A 1 182 ? -1.886 2.703 -8.229 1.00 90.50 182 ARG A CA 1
ATOM 1481 C C . ARG A 1 182 ? -3.096 3.155 -7.423 1.00 90.50 182 ARG A C 1
ATOM 1483 O O . ARG A 1 182 ? -3.974 2.343 -7.135 1.00 90.50 182 ARG A O 1
ATOM 1490 N N . THR A 1 183 ? -3.131 4.432 -7.049 1.00 89.38 183 THR A N 1
ATOM 1491 C CA . THR A 1 183 ? -4.262 5.009 -6.313 1.00 89.38 183 THR A CA 1
ATOM 1492 C C . THR A 1 183 ? -5.524 4.960 -7.164 1.00 89.38 183 THR A C 1
ATOM 1494 O O . THR A 1 183 ? -6.531 4.416 -6.718 1.00 89.38 183 THR A O 1
ATOM 1497 N N . TRP A 1 184 ? -5.439 5.437 -8.408 1.00 92.62 184 TRP A N 1
ATOM 1498 C CA . TRP A 1 184 ? -6.558 5.413 -9.345 1.00 92.62 184 TRP A CA 1
ATOM 1499 C C . TRP A 1 184 ? -7.076 3.992 -9.593 1.00 92.62 184 TRP A C 1
ATOM 1501 O O . TRP A 1 184 ? -8.271 3.751 -9.451 1.00 92.62 184 TRP A O 1
ATOM 1511 N N . LEU A 1 185 ? -6.184 3.035 -9.874 1.00 92.44 185 LEU A N 1
ATOM 1512 C CA . LEU A 1 185 ? -6.562 1.647 -10.143 1.00 92.44 185 LEU A CA 1
ATOM 1513 C C . LEU A 1 185 ? -7.243 1.009 -8.930 1.00 92.44 185 LEU A C 1
ATOM 1515 O O . LEU A 1 185 ? -8.242 0.316 -9.077 1.00 92.44 185 LEU A O 1
ATOM 1519 N N . ARG A 1 186 ? -6.743 1.259 -7.716 1.00 91.12 186 ARG A N 1
ATOM 1520 C CA . ARG A 1 186 ? -7.368 0.750 -6.489 1.00 91.12 186 ARG A CA 1
ATOM 1521 C C . ARG A 1 186 ? -8.779 1.306 -6.310 1.00 91.12 186 ARG A C 1
ATOM 1523 O O . ARG A 1 186 ? -9.694 0.540 -6.019 1.00 91.12 186 ARG A O 1
ATOM 1530 N N . ASP A 1 187 ? -8.954 2.610 -6.500 1.00 91.50 187 ASP A N 1
ATOM 1531 C CA . ASP A 1 187 ? -10.260 3.260 -6.377 1.00 91.50 187 ASP A CA 1
ATOM 1532 C C . ASP A 1 187 ? -11.236 2.778 -7.458 1.00 91.50 187 ASP A C 1
ATOM 1534 O O . ASP A 1 187 ? -12.418 2.583 -7.173 1.00 91.50 187 ASP A O 1
ATOM 1538 N N . TYR A 1 188 ? -10.742 2.549 -8.677 1.00 93.31 188 TYR A N 1
ATOM 1539 C CA . TYR A 1 188 ? -11.510 1.966 -9.773 1.00 93.31 188 TYR A CA 1
ATOM 1540 C C . TYR A 1 188 ? -11.955 0.537 -9.435 1.00 93.31 188 TYR A C 1
ATOM 1542 O O . TYR A 1 188 ? -13.148 0.245 -9.451 1.00 93.31 188 TYR A O 1
ATOM 1550 N N . MET A 1 189 ? -11.023 -0.326 -9.021 1.00 93.44 189 MET A N 1
ATOM 1551 C CA . MET A 1 189 ? -11.312 -1.717 -8.663 1.00 93.44 189 MET A CA 1
ATOM 1552 C C . MET A 1 189 ? -12.320 -1.820 -7.513 1.00 93.44 189 MET A C 1
ATOM 1554 O O . MET A 1 189 ? -13.235 -2.629 -7.571 1.00 93.44 189 MET A O 1
ATOM 1558 N N . VAL A 1 190 ? -12.223 -0.972 -6.485 1.00 92.06 190 VAL A N 1
ATOM 1559 C CA . VAL A 1 190 ? -13.196 -0.974 -5.376 1.00 92.06 190 VAL A CA 1
ATOM 1560 C C . VAL A 1 190 ? -14.612 -0.620 -5.848 1.00 92.06 190 VAL A C 1
ATOM 1562 O O . VAL A 1 190 ? -15.590 -1.134 -5.302 1.00 92.06 190 VAL A O 1
ATOM 1565 N N . LYS A 1 191 ? -14.738 0.259 -6.847 1.00 91.94 191 LYS A N 1
ATOM 1566 C CA . LYS A 1 191 ? -16.033 0.735 -7.353 1.00 91.94 191 LYS A CA 1
ATOM 1567 C C . LYS A 1 191 ? -16.647 -0.184 -8.404 1.00 91.94 191 LYS A C 1
ATOM 1569 O O . LYS A 1 191 ? -17.867 -0.327 -8.415 1.00 91.94 191 LYS A O 1
ATOM 1574 N N . HIS A 1 192 ? -15.823 -0.770 -9.267 1.00 93.81 192 HIS A N 1
ATOM 1575 C CA . HIS A 1 192 ? -16.278 -1.431 -10.490 1.00 93.81 192 HIS A CA 1
ATOM 1576 C C . HIS A 1 192 ? -16.016 -2.939 -10.516 1.00 93.81 192 HIS A C 1
ATOM 1578 O O . HIS A 1 192 ? -16.720 -3.649 -11.228 1.00 93.81 192 HIS A O 1
ATOM 1584 N N . ALA A 1 193 ? -15.065 -3.456 -9.730 1.00 95.88 193 ALA A N 1
ATOM 1585 C CA . ALA A 1 193 ? -14.755 -4.880 -9.764 1.00 95.88 193 ALA A CA 1
ATOM 1586 C C . ALA A 1 193 ? -15.804 -5.732 -9.032 1.00 95.88 193 ALA A C 1
ATOM 1588 O O . ALA A 1 193 ? -16.365 -5.350 -7.997 1.00 95.88 193 ALA A O 1
ATOM 1589 N N . GLN A 1 194 ? -15.999 -6.936 -9.552 1.00 95.56 194 GLN A N 1
ATOM 1590 C CA . GLN A 1 194 ? -16.641 -8.067 -8.908 1.00 95.56 194 GLN A CA 1
ATOM 1591 C C . GLN A 1 194 ? -15.590 -8.895 -8.167 1.00 95.56 194 GLN A C 1
ATOM 1593 O O . GLN A 1 194 ? -14.519 -9.200 -8.693 1.00 95.56 194 GLN A O 1
ATOM 1598 N N . TYR A 1 195 ? -15.909 -9.274 -6.939 1.00 96.44 195 TYR A N 1
ATOM 1599 C CA . TYR A 1 195 ? -15.239 -10.329 -6.202 1.00 96.44 195 TYR A CA 1
ATOM 1600 C C . TYR A 1 195 ? -15.826 -11.661 -6.656 1.00 96.44 195 TYR A C 1
ATOM 1602 O O . TYR A 1 195 ? -16.999 -11.930 -6.400 1.00 96.44 195 TYR A O 1
ATOM 1610 N N . VAL A 1 196 ? -15.018 -12.471 -7.332 1.00 96.56 196 VAL A N 1
ATOM 1611 C CA . VAL A 1 196 ? -15.433 -13.753 -7.901 1.00 96.56 196 VAL A CA 1
ATOM 1612 C C . VAL A 1 196 ? -14.715 -14.881 -7.175 1.00 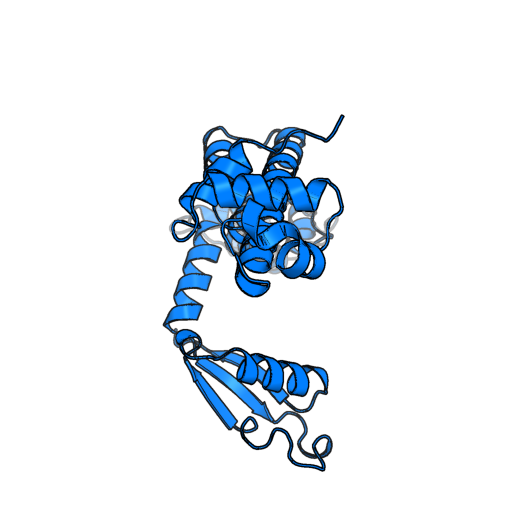96.56 196 VAL A C 1
ATOM 1614 O O . VAL A 1 196 ? -13.487 -14.877 -7.074 1.00 96.56 196 VAL A O 1
ATOM 1617 N N . SER A 1 197 ? -15.476 -15.851 -6.687 1.00 97.00 197 SER A N 1
ATOM 1618 C CA . SER A 1 197 ? -14.978 -17.099 -6.122 1.00 97.00 197 SER A CA 1
ATOM 1619 C C . SER A 1 197 ? -15.506 -18.257 -6.951 1.00 97.00 197 SER A C 1
ATOM 1621 O O . SER A 1 197 ? -16.710 -18.353 -7.182 1.00 97.00 197 SER A O 1
ATOM 1623 N N . VAL A 1 198 ? -14.592 -19.124 -7.382 1.00 97.12 198 VAL A N 1
ATOM 1624 C CA . VAL A 1 198 ? -14.918 -20.354 -8.105 1.00 97.12 198 VAL A CA 1
ATOM 1625 C C . VAL A 1 198 ? -14.323 -21.562 -7.399 1.00 97.12 198 VAL A C 1
ATOM 1627 O O . VAL A 1 198 ? -13.252 -21.465 -6.792 1.00 97.12 198 VAL A O 1
ATOM 1630 N N . VAL A 1 199 ? -14.986 -22.711 -7.490 1.00 96.56 199 VAL A N 1
ATOM 1631 C CA . VAL A 1 199 ? -14.421 -23.973 -7.005 1.00 96.56 199 VAL A CA 1
ATOM 1632 C C . VAL A 1 199 ? -13.184 -24.349 -7.823 1.00 96.56 199 VAL A C 1
ATOM 1634 O O . VAL A 1 199 ? -13.168 -24.284 -9.053 1.00 96.56 199 VAL A O 1
ATOM 1637 N N . LYS A 1 200 ? -12.113 -24.702 -7.117 1.00 95.75 200 LYS A N 1
ATOM 1638 C CA . LYS A 1 200 ? -10.862 -25.214 -7.679 1.00 95.75 200 LYS A CA 1
ATOM 1639 C C . LYS A 1 200 ? -10.794 -26.732 -7.543 1.00 95.75 200 LYS A C 1
ATOM 1641 O O . LYS A 1 200 ? -10.368 -27.396 -8.481 1.00 95.75 200 LYS A O 1
ATOM 1646 N N . ASP A 1 201 ? -11.202 -27.250 -6.387 1.00 93.56 201 ASP A N 1
ATOM 1647 C CA . ASP A 1 201 ? -11.134 -28.668 -6.038 1.00 93.56 201 ASP A CA 1
ATOM 1648 C C . ASP A 1 201 ? -12.279 -29.011 -5.066 1.00 93.56 201 ASP A C 1
ATOM 1650 O O . ASP A 1 201 ? -12.181 -28.758 -3.864 1.00 93.56 201 ASP A O 1
ATOM 1654 N N . GLU A 1 202 ? -13.400 -29.518 -5.600 1.00 91.56 202 GLU A N 1
ATOM 1655 C CA . GLU A 1 202 ? -14.596 -29.866 -4.806 1.00 91.56 202 GLU A CA 1
ATOM 1656 C C . GLU A 1 202 ? -14.336 -31.068 -3.886 1.00 91.56 202 GLU A C 1
ATOM 1658 O O . GLU A 1 202 ? -14.883 -31.133 -2.788 1.00 91.56 202 GLU A O 1
ATOM 1663 N N . GLU A 1 203 ? -13.461 -31.998 -4.285 1.00 92.25 203 GLU A N 1
ATOM 1664 C CA . GLU A 1 203 ? -13.194 -33.227 -3.525 1.00 92.25 203 GLU A CA 1
ATOM 1665 C C . GLU A 1 203 ? -12.565 -32.935 -2.157 1.00 92.25 203 GLU A C 1
ATOM 1667 O O . GLU A 1 203 ? -12.774 -33.676 -1.196 1.00 92.25 203 GLU A O 1
ATOM 1672 N N . LYS A 1 204 ? -11.839 -31.819 -2.038 1.00 91.62 204 LYS A N 1
ATOM 1673 C CA . LYS A 1 204 ? -11.255 -31.356 -0.772 1.00 91.62 204 LYS A CA 1
ATOM 1674 C C . LYS A 1 204 ? -12.267 -30.775 0.210 1.00 91.62 204 LYS A C 1
ATOM 1676 O O . LYS A 1 204 ? -11.935 -30.600 1.382 1.00 91.62 204 LYS A O 1
ATOM 1681 N N . ASP A 1 205 ? -13.486 -30.490 -0.233 1.00 93.25 205 ASP A N 1
ATOM 1682 C CA . ASP A 1 205 ? -14.561 -29.980 0.611 1.00 93.25 205 ASP A CA 1
ATOM 1683 C C . ASP A 1 205 ? -15.638 -31.045 0.835 1.00 93.25 205 ASP A C 1
ATOM 1685 O O . ASP A 1 205 ? -16.813 -30.855 0.528 1.00 93.25 205 ASP A O 1
ATOM 1689 N N . GLU A 1 206 ? -15.245 -32.173 1.436 1.00 90.56 206 GLU A N 1
ATOM 1690 C CA . GLU A 1 206 ? -16.129 -33.317 1.729 1.00 90.56 206 GLU A CA 1
ATOM 1691 C C . GLU A 1 206 ? -17.427 -32.925 2.464 1.00 90.56 206 GLU A C 1
ATOM 1693 O O . GLU A 1 206 ? -18.455 -33.591 2.346 1.00 90.56 206 GLU A O 1
ATOM 1698 N N . LYS A 1 207 ? -17.383 -31.841 3.251 1.00 92.44 207 LYS A N 1
ATOM 1699 C CA . LYS A 1 207 ? -18.516 -31.328 4.037 1.00 92.44 207 LYS A CA 1
ATOM 1700 C C . LYS A 1 207 ? -19.290 -30.209 3.347 1.00 92.44 207 LYS A C 1
ATOM 1702 O O . LYS A 1 207 ? -20.238 -29.708 3.949 1.00 92.44 207 LYS A O 1
ATOM 1707 N N . ARG A 1 208 ? -18.891 -29.807 2.136 1.00 92.75 208 ARG A N 1
ATOM 1708 C CA . ARG A 1 208 ? -19.510 -28.716 1.370 1.00 92.75 208 ARG A CA 1
ATOM 1709 C C . ARG A 1 208 ? -19.600 -27.414 2.161 1.00 92.75 208 ARG A C 1
ATOM 1711 O O . ARG A 1 208 ? -20.557 -26.649 2.067 1.00 92.75 208 ARG A O 1
ATOM 1718 N N . THR A 1 209 ? -18.576 -27.157 2.967 1.00 92.62 209 THR A N 1
ATOM 1719 C CA . THR A 1 209 ? -18.484 -25.983 3.840 1.00 92.62 209 THR A CA 1
ATOM 1720 C C . THR A 1 209 ? -18.500 -24.689 3.027 1.00 92.62 209 THR A C 1
ATOM 1722 O O . THR A 1 209 ? -18.979 -23.660 3.506 1.00 92.62 209 THR A O 1
ATOM 1725 N N . TYR A 1 210 ? -17.985 -24.742 1.796 1.00 95.25 210 TYR A N 1
ATOM 1726 C CA . TYR A 1 210 ? -17.821 -23.600 0.907 1.00 95.25 210 TYR A CA 1
ATOM 1727 C C . TYR A 1 210 ? -18.763 -23.626 -0.300 1.00 95.25 210 TYR A C 1
ATOM 1729 O O . TYR A 1 210 ? -18.573 -22.824 -1.209 1.00 95.25 210 TYR A O 1
ATOM 1737 N N . GLU A 1 211 ? -19.786 -24.487 -0.312 1.00 94.69 211 GLU A N 1
ATOM 1738 C CA . GLU A 1 211 ? -20.690 -24.683 -1.461 1.00 94.69 211 GLU A CA 1
ATOM 1739 C C . GLU A 1 211 ? -21.320 -23.372 -1.953 1.00 94.69 211 GLU A C 1
ATOM 1741 O O . GLU A 1 211 ? -21.380 -23.114 -3.153 1.00 94.69 211 GLU A O 1
ATOM 1746 N N . MET A 1 212 ? -21.678 -22.469 -1.033 1.00 94.81 212 MET A N 1
ATOM 1747 C CA . MET A 1 212 ? -22.208 -21.139 -1.372 1.00 94.81 212 MET A CA 1
ATOM 1748 C C . MET A 1 212 ? -21.211 -20.215 -2.102 1.00 94.81 212 MET A C 1
ATOM 1750 O O . MET A 1 212 ? -21.598 -19.137 -2.548 1.00 94.81 212 MET A O 1
ATOM 1754 N N . TYR A 1 213 ? -19.936 -20.605 -2.183 1.00 96.06 213 TYR A N 1
ATOM 1755 C CA . TYR A 1 213 ? -18.837 -19.861 -2.799 1.00 96.06 213 TYR A CA 1
ATOM 1756 C C . TYR A 1 213 ? -18.213 -20.578 -4.010 1.00 96.06 213 TYR A C 1
ATOM 1758 O O . TYR A 1 213 ? -17.201 -20.101 -4.527 1.00 96.06 213 TYR A O 1
ATOM 1766 N N . TYR A 1 214 ? -18.779 -21.707 -4.459 1.00 96.12 214 TYR A N 1
ATOM 1767 C CA . TYR A 1 214 ? -18.287 -22.446 -5.633 1.00 96.12 214 TYR A CA 1
ATOM 1768 C C . TYR A 1 214 ? -18.522 -21.715 -6.953 1.00 96.12 214 TYR A C 1
ATOM 1770 O O . TYR A 1 214 ? -17.752 -21.900 -7.891 1.00 96.12 214 TYR A O 1
ATOM 1778 N N . ASP A 1 215 ? -19.570 -20.900 -7.011 1.00 95.94 215 ASP A N 1
ATOM 1779 C CA . ASP A 1 215 ? -19.858 -19.971 -8.100 1.00 95.94 215 ASP A CA 1
ATOM 1780 C C . ASP A 1 215 ? -20.479 -18.714 -7.489 1.00 95.94 215 ASP A C 1
ATOM 1782 O O . ASP A 1 215 ? -21.695 -18.573 -7.351 1.00 95.94 215 ASP A O 1
ATOM 1786 N N . PHE A 1 216 ? -19.612 -17.845 -6.976 1.00 95.94 216 PHE A N 1
ATOM 1787 C CA . PHE A 1 216 ? -20.017 -16.649 -6.254 1.00 95.94 216 PHE A CA 1
ATOM 1788 C C . PHE A 1 216 ? -19.418 -15.413 -6.901 1.00 95.94 216 PHE A C 1
ATOM 1790 O O . PHE A 1 216 ? -18.210 -15.338 -7.112 1.00 95.94 216 PHE A O 1
ATOM 1797 N N . ALA A 1 217 ? -20.263 -14.415 -7.144 1.00 95.62 217 ALA A N 1
ATOM 1798 C CA . ALA A 1 217 ? -19.861 -13.105 -7.625 1.00 95.62 217 ALA A CA 1
ATOM 1799 C C . ALA A 1 217 ? -20.618 -12.011 -6.863 1.00 95.62 217 ALA A C 1
ATOM 1801 O O . ALA A 1 217 ? -21.846 -12.040 -6.763 1.00 95.62 217 ALA A O 1
ATOM 1802 N N . GLU A 1 218 ? -19.892 -11.029 -6.333 1.00 94.75 218 GLU A N 1
ATOM 1803 C CA . GLU A 1 218 ? -20.482 -9.859 -5.680 1.00 94.75 218 GLU A CA 1
ATOM 1804 C C . GLU A 1 218 ? -19.609 -8.615 -5.905 1.00 94.75 218 GLU A C 1
ATOM 1806 O O . GLU A 1 218 ? -18.384 -8.730 -5.902 1.00 94.75 218 GLU A O 1
ATOM 1811 N N . PRO A 1 219 ? -20.180 -7.402 -6.048 1.00 95.62 219 PRO A N 1
ATOM 1812 C CA . PRO A 1 219 ? -19.378 -6.188 -6.133 1.00 95.62 219 PRO A CA 1
ATOM 1813 C C . PRO A 1 219 ? -18.434 -6.043 -4.934 1.00 95.62 219 PRO A C 1
ATOM 1815 O O . PRO A 1 219 ? -18.862 -6.177 -3.786 1.00 95.62 219 PRO A O 1
ATOM 1818 N N . VAL A 1 220 ? -17.172 -5.672 -5.180 1.00 94.94 220 VAL A N 1
ATOM 1819 C CA . VAL A 1 220 ? -16.161 -5.491 -4.117 1.00 94.94 220 VAL A CA 1
ATOM 1820 C C . VAL A 1 220 ? -16.640 -4.513 -3.042 1.00 94.94 220 VAL A C 1
ATOM 1822 O O . VAL A 1 220 ? -16.422 -4.737 -1.854 1.00 94.94 220 VAL A O 1
ATOM 1825 N N . SER A 1 221 ? -17.359 -3.463 -3.439 1.00 93.31 221 SER A N 1
ATOM 1826 C CA . SER A 1 221 ? -17.940 -2.470 -2.528 1.00 93.31 221 SER A CA 1
ATOM 1827 C C . SER A 1 221 ? -18.997 -3.020 -1.559 1.00 93.31 221 SER A C 1
ATOM 1829 O O . SER A 1 221 ? -19.275 -2.374 -0.549 1.00 93.31 221 SER A O 1
ATOM 1831 N N . LYS A 1 222 ? -19.587 -4.188 -1.842 1.00 94.38 222 LYS A N 1
ATOM 1832 C CA . LYS A 1 222 ? -20.608 -4.842 -1.007 1.00 94.38 222 LYS A CA 1
ATOM 1833 C C . LYS A 1 222 ? -20.068 -6.021 -0.196 1.00 94.38 222 LYS A C 1
ATOM 1835 O O . LYS A 1 222 ? -20.778 -6.522 0.674 1.00 94.38 222 LYS A O 1
ATOM 1840 N N . MET A 1 223 ? -18.823 -6.436 -0.437 1.00 94.12 223 MET A N 1
ATOM 1841 C CA . MET A 1 223 ? -18.209 -7.555 0.272 1.00 94.12 223 MET A CA 1
ATOM 1842 C C . MET A 1 223 ? -18.115 -7.285 1.775 1.00 94.12 223 MET A C 1
ATOM 1844 O O . MET A 1 223 ? -17.530 -6.302 2.229 1.00 94.12 223 MET A O 1
ATOM 1848 N N . VAL A 1 224 ? -18.664 -8.209 2.560 1.00 94.75 224 VAL A N 1
ATOM 1849 C CA . VAL A 1 224 ? -18.668 -8.148 4.027 1.00 94.75 224 VAL A CA 1
ATOM 1850 C C . VAL A 1 224 ? -17.527 -8.981 4.628 1.00 94.75 224 VAL A C 1
ATOM 1852 O O . VAL A 1 224 ? -17.164 -10.018 4.062 1.00 94.75 224 VAL A O 1
ATOM 1855 N N . PRO A 1 225 ? -16.979 -8.602 5.803 1.00 94.50 225 PRO A N 1
ATOM 1856 C CA . PRO A 1 225 ? -15.774 -9.230 6.353 1.00 94.50 225 PRO A CA 1
ATOM 1857 C C . PRO A 1 225 ? -15.859 -10.751 6.521 1.00 94.50 225 PRO A C 1
ATOM 1859 O O . PRO A 1 225 ? -14.905 -11.457 6.214 1.00 94.50 225 PRO A O 1
ATOM 1862 N N . HIS A 1 226 ? -17.002 -11.279 6.969 1.00 94.19 226 HIS A N 1
ATOM 1863 C CA . HIS A 1 226 ? -17.153 -12.720 7.182 1.00 94.19 226 HIS A CA 1
ATOM 1864 C C . HIS A 1 226 ? -17.118 -13.527 5.873 1.00 94.19 226 HIS A C 1
ATOM 1866 O O . HIS A 1 226 ? -16.609 -14.645 5.883 1.00 94.19 226 HIS A O 1
ATOM 1872 N N . ARG A 1 227 ? -17.593 -12.964 4.748 1.00 95.00 227 ARG A N 1
ATOM 1873 C CA . ARG A 1 227 ? -17.506 -13.612 3.427 1.00 95.00 227 ARG A CA 1
ATOM 1874 C C . ARG A 1 227 ? -16.065 -13.657 2.951 1.00 95.00 227 ARG A C 1
ATOM 1876 O O . ARG A 1 227 ? -15.593 -14.727 2.601 1.00 95.00 227 ARG A O 1
ATOM 1883 N N . VAL A 1 228 ? -15.353 -12.532 3.058 1.00 95.06 228 VAL A N 1
ATOM 1884 C CA . VAL A 1 228 ? -13.919 -12.450 2.733 1.00 95.06 228 VAL A CA 1
ATOM 1885 C C . VAL A 1 228 ? -13.108 -13.454 3.558 1.00 95.06 228 VAL A C 1
ATOM 1887 O O . VAL A 1 228 ? -12.220 -14.115 3.034 1.00 95.06 228 VAL A O 1
ATOM 1890 N N . LEU A 1 229 ? -13.410 -13.607 4.851 1.00 95.62 229 LEU A N 1
ATOM 1891 C CA . LEU A 1 229 ? -12.735 -14.594 5.699 1.00 95.62 229 LEU A CA 1
ATOM 1892 C C . LEU A 1 229 ? -13.029 -16.036 5.266 1.00 95.62 229 LEU A C 1
ATOM 1894 O O . LEU A 1 229 ? -12.111 -16.857 5.252 1.00 95.62 229 LEU A O 1
ATOM 1898 N N . ALA A 1 230 ? -14.278 -16.348 4.916 1.00 95.44 230 ALA A N 1
ATOM 1899 C CA . ALA A 1 230 ? -14.664 -17.681 4.461 1.00 95.44 230 ALA A CA 1
ATOM 1900 C C . ALA A 1 230 ? -13.976 -18.047 3.138 1.00 95.44 230 ALA A C 1
ATOM 1902 O O . ALA A 1 230 ? -13.356 -19.106 3.045 1.00 95.44 230 ALA A O 1
ATOM 1903 N N . THR A 1 231 ? -14.015 -17.152 2.150 1.00 96.00 231 THR A N 1
ATOM 1904 C CA . THR A 1 231 ? -13.406 -17.374 0.834 1.00 96.00 231 THR A CA 1
ATOM 1905 C C . THR A 1 231 ? -11.881 -17.407 0.902 1.00 96.00 231 THR A C 1
ATOM 1907 O O . THR A 1 231 ? -11.282 -18.315 0.337 1.00 96.00 231 THR A O 1
ATOM 1910 N N . ASN A 1 232 ? -11.236 -16.521 1.675 1.00 96.06 232 ASN A N 1
ATOM 1911 C CA . ASN A 1 232 ? -9.781 -16.571 1.892 1.00 96.06 232 ASN A CA 1
ATOM 1912 C C . ASN A 1 232 ? -9.343 -17.875 2.573 1.00 96.06 232 ASN A C 1
ATOM 1914 O O . ASN A 1 232 ? -8.249 -18.379 2.322 1.00 96.06 232 ASN A O 1
ATOM 1918 N N . ARG A 1 233 ? -10.179 -18.420 3.466 1.00 96.19 233 ARG A N 1
ATOM 1919 C CA . ARG A 1 233 ? -9.913 -19.717 4.086 1.00 96.19 233 ARG A CA 1
ATOM 1920 C C . ARG A 1 233 ? -10.015 -20.845 3.059 1.00 96.19 233 ARG A C 1
ATOM 1922 O O . ARG A 1 233 ? -9.082 -21.634 2.977 1.00 96.19 233 ARG A O 1
ATOM 1929 N N . GLY A 1 234 ? -11.087 -20.883 2.267 1.00 95.69 234 GLY A N 1
ATOM 1930 C CA . GLY A 1 234 ? -11.250 -21.878 1.202 1.00 95.69 234 GLY A CA 1
ATOM 1931 C C . GLY A 1 234 ? -10.155 -21.793 0.133 1.00 95.69 234 GLY A C 1
ATOM 1932 O O . GLY A 1 234 ? -9.684 -22.820 -0.345 1.00 95.69 234 GLY A O 1
ATOM 1933 N N . GLU A 1 235 ? -9.676 -20.589 -0.193 1.00 96.19 235 GLU A N 1
ATOM 1934 C CA . GLU A 1 235 ? -8.535 -20.391 -1.096 1.00 96.19 235 GLU A CA 1
ATOM 1935 C C . GLU A 1 235 ? -7.230 -20.931 -0.499 1.00 96.19 235 GLU A C 1
ATOM 1937 O O . GLU A 1 235 ? -6.470 -21.621 -1.176 1.00 96.19 235 GLU A O 1
ATOM 1942 N N . LYS A 1 236 ? -6.978 -20.677 0.791 1.00 96.25 236 LYS A N 1
ATOM 1943 C CA . LYS A 1 236 ? -5.795 -21.196 1.495 1.00 96.25 236 LYS A CA 1
ATOM 1944 C C . LYS A 1 236 ? -5.793 -22.725 1.614 1.00 96.25 236 LYS A C 1
ATOM 1946 O O . LYS A 1 236 ? -4.724 -23.322 1.690 1.00 96.25 236 LYS A O 1
ATOM 1951 N N . GLU A 1 237 ? -6.972 -23.336 1.660 1.00 95.81 237 GLU A N 1
ATOM 1952 C CA . GLU A 1 237 ? -7.168 -24.790 1.664 1.00 95.81 237 GLU A CA 1
ATOM 1953 C C . GLU A 1 237 ? -7.167 -25.387 0.235 1.00 95.81 237 GLU A C 1
ATOM 1955 O O . GLU A 1 237 ? -7.371 -26.587 0.070 1.00 95.81 237 GLU A O 1
ATOM 1960 N N . ASP A 1 238 ? -6.891 -24.577 -0.799 1.00 95.81 238 ASP A N 1
ATOM 1961 C CA . ASP A 1 238 ? -6.896 -24.953 -2.223 1.00 95.81 238 ASP A CA 1
ATOM 1962 C C . ASP A 1 238 ? -8.256 -25.447 -2.764 1.00 95.81 238 ASP A C 1
ATOM 1964 O O . ASP A 1 238 ? -8.307 -26.014 -3.855 1.00 95.81 238 ASP A O 1
ATOM 1968 N N . ILE A 1 239 ? -9.351 -25.205 -2.038 1.00 96.69 239 ILE A N 1
ATOM 1969 C CA . ILE A 1 239 ? -10.725 -25.583 -2.417 1.00 96.69 239 ILE A CA 1
ATOM 1970 C C . ILE A 1 239 ? -11.322 -24.553 -3.375 1.00 96.69 239 ILE A C 1
ATOM 1972 O O . ILE A 1 239 ? -11.992 -24.903 -4.345 1.00 96.69 239 ILE A O 1
ATOM 1976 N N . LEU A 1 240 ? -11.076 -23.269 -3.106 1.00 97.12 240 LEU A N 1
ATOM 1977 C CA . LEU A 1 240 ? -11.582 -22.148 -3.894 1.00 97.12 240 LEU A CA 1
ATOM 1978 C C . LEU A 1 240 ? -10.446 -21.442 -4.634 1.00 97.12 240 LEU A C 1
ATOM 1980 O O . LEU A 1 240 ? -9.278 -21.504 -4.252 1.00 97.12 240 LEU A O 1
ATOM 1984 N N . LYS A 1 241 ? -10.810 -20.702 -5.674 1.00 97.12 241 LYS A N 1
ATOM 1985 C CA . LYS A 1 241 ? -9.967 -19.701 -6.314 1.00 97.12 241 LYS A CA 1
ATOM 1986 C C . LYS A 1 241 ? -10.700 -18.370 -6.282 1.00 97.12 241 LYS A C 1
ATOM 1988 O O . LYS A 1 241 ? -11.796 -18.256 -6.829 1.00 97.12 241 LYS A O 1
ATOM 1993 N N . VAL A 1 242 ? -10.072 -17.367 -5.679 1.00 96.56 242 VAL A N 1
ATOM 1994 C CA . VAL A 1 242 ? -10.623 -16.018 -5.592 1.00 96.56 242 VAL A CA 1
ATOM 1995 C C . VAL A 1 242 ? -9.967 -15.128 -6.643 1.00 96.56 242 VAL A C 1
ATOM 1997 O O . VAL A 1 242 ? -8.767 -15.199 -6.903 1.00 96.56 242 VAL A O 1
ATOM 2000 N N . SER A 1 243 ? -10.757 -14.262 -7.267 1.00 95.62 243 SER A N 1
ATOM 2001 C CA . SER A 1 243 ? -10.268 -13.252 -8.200 1.00 95.62 243 SER A CA 1
ATOM 2002 C C . SER A 1 243 ? -11.086 -11.969 -8.110 1.00 95.62 243 SER A C 1
ATOM 2004 O O . SER A 1 243 ? -12.236 -11.972 -7.675 1.00 95.62 243 SER A O 1
ATOM 2006 N N . LEU A 1 244 ? -10.474 -10.857 -8.513 1.00 94.75 244 LEU A N 1
ATOM 2007 C CA . LEU A 1 244 ? -11.182 -9.606 -8.752 1.00 94.75 244 LEU A CA 1
ATOM 2008 C C . LEU A 1 244 ? -11.282 -9.407 -10.258 1.00 94.75 244 LEU A C 1
ATOM 2010 O O . LEU A 1 244 ? -10.253 -9.364 -10.932 1.00 94.75 244 LEU A O 1
ATOM 2014 N N . VAL A 1 245 ? -12.502 -9.282 -10.765 1.00 93.81 245 VAL A N 1
ATOM 2015 C CA . VAL A 1 245 ? -12.782 -9.104 -12.191 1.00 93.81 245 VAL A CA 1
ATOM 2016 C C . VAL A 1 245 ? -13.485 -7.769 -12.365 1.00 93.81 245 VAL A C 1
ATOM 2018 O O . VAL A 1 245 ? -14.535 -7.551 -11.772 1.00 93.81 245 VAL A O 1
ATOM 2021 N N . ALA A 1 246 ? -12.903 -6.862 -13.135 1.00 89.50 246 ALA A N 1
ATOM 2022 C CA . ALA A 1 246 ? -13.560 -5.635 -13.566 1.00 89.50 246 ALA A CA 1
ATOM 2023 C C . ALA A 1 246 ? -13.664 -5.672 -15.089 1.00 89.50 246 ALA A C 1
ATOM 2025 O O . ALA A 1 246 ? -12.736 -6.156 -15.738 1.00 89.50 246 ALA A O 1
ATOM 2026 N N . ASP A 1 247 ? -14.778 -5.182 -15.626 1.00 77.62 247 ASP A N 1
ATOM 2027 C CA . ASP A 1 247 ? -14.889 -4.941 -17.063 1.00 77.62 247 ASP A CA 1
ATOM 2028 C C . ASP A 1 247 ? -13.902 -3.830 -17.461 1.00 77.62 247 ASP A C 1
ATOM 2030 O O . ASP A 1 247 ? -13.677 -2.900 -16.680 1.00 77.62 247 ASP A O 1
ATOM 2034 N N . GLU A 1 248 ? -13.285 -3.969 -18.638 1.00 56.25 248 GLU A N 1
ATOM 2035 C CA . GLU A 1 248 ? -12.378 -2.964 -19.222 1.00 56.25 248 GLU A CA 1
ATOM 2036 C C . GLU A 1 248 ? -13.106 -1.667 -19.610 1.00 56.25 248 GLU A C 1
ATOM 2038 O O . GLU A 1 248 ? -14.235 -1.739 -20.152 1.00 56.25 248 GLU A O 1
#

InterPro domains:
  IPR018974 Tex-like protein, N-terminal [PF09371] (9-82)
  IPR023319 Tex-like protein, HTH domain superfamily [G3DSA:1.10.10.650] (3-114)
  IPR023323 Tex-like domain superfamily [G3DSA:1.10.3500.10] (115-248)
  IPR050437 Small ribosomal subunit protein bS1-like [PTHR10724] (43-154)
  IPR055179 Tex-like, central region [PF22706] (145-245)

Sequence (248 aa):
MAEAYNEEVVALLQKELTTYRSKQITTVLTLLNEGNTVPFIARYRKEMTGSLDEVQIREIEERYHYLQNLKKRKEEVLRLIEEQGKLTKELKTDIQKAVKMQQVEDLYRPYKQKRRTKATIAKEKGLEPLADWLLSLPENADILAKAATFINEEKEVATAEIALQGAHEILAERISDEPKYRTWLRDYMVKHAQYVSVVKDEEKDEKRTYEMYYDFAEPVSKMVPHRVLATNRGEKEDILKVSLVADE

Radius of gyration: 25.71 Å; chains: 1; bounding box: 51×53×75 Å

Secondary structure (DSSP, 8-state):
-PPPP-HHHHHHHHHH-TTS-HHHHHHHHHHHHTT--HHHHHHH-HHHHTS--HHHHHHHHHHHHHHHHHHH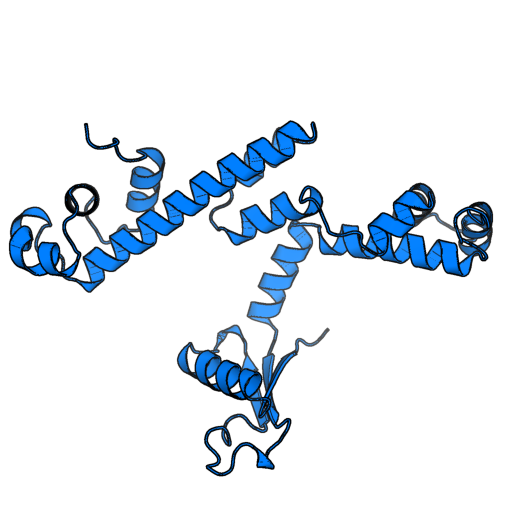HHHHHHHHHHTTT---HHHHHHHHH--SHHHHHHHHGGGSPPPS-HHHHHHHTT-HHHHHHHHT--TT--HHHHHHTT-BTTTTB-SHHHHHHHHHHHHHHHHHH-HHHHHHHHHHHHHH-EEEEEES-STT-TT-TTGGGTEEEEEGGG--HHHHHHHHHHHHTTSEEEEEE---

pLDDT: mean 93.15, std 7.23, range [36.38, 97.62]

Organism: Enterococcus faecalis (NCBI:txid1351)